Protein AF-T1DHR4-F1 (afdb_monomer_lite)

Sequence (219 aa):
RSTPRGVADHSVATSSVILIGTRAQFHRALAKLERQPFQLRAIGRSVEQALARFPSTGARAVRGAHRTLTVGDRPRVLGIVNVTPDSFSDGGRFLDPDRAIAHGEALIREGADALDIGGESTRPGAAPVDPSEEWRRIAPVIRGLADRGSVPISVDTRHAEVARRAVDAGADIVNDVEGLRDPAMRAAVRETGAAAIVMHMAGGPPLRCSSGPTTPTCG

InterPro domains:
  IPR000489 Pterin-binding domain [PF00809] (79-205)
  IPR000489 Pterin-binding domain [PS00792] (77-92)
  IPR000489 Pterin-binding domain [PS50972] (75-219)
  IPR006390 Dihydropteroate synthase domain [TIGR01496] (77-205)
  IPR011005 Dihydropteroate synthase-like superfamily [G3DSA:3.20.20.20] (50-215)
  IPR011005 Dihydropteroate synthase-like superfamily [SSF51717] (67-205)
  IPR045031 Dihydropteroate synthase-like [PTHR20941] (49-205)

Secondary structure (DSSP, 8-state):
--PPTTTTTT--S---------HHHHHHHHHHHTTSSTTHHHHHHHHHHHHHHS-----EEEE-SS-EEEESSS---EEEEE-SGGGS-S--SS--HHHHHHHHHHHHHTT-SEEEEESS--STTPPPPPHHHHHHHHHHHHHHHHHH-SS-EEEE-S-HHHHHHHHHTT--EEEETT-S-SHHHHHHHHHHT-EEEE---SSPSPP-----SS-PPP-

Foldseek 3Di:
DDDPPCPVVVNDPDDDDDDDDDPVVLVVVLVVQCPDDDCSPVVSVVSVVVVVVVDCPPWDWDFFLADIQTDSNDDAAEAEQELEPVPDPPDDPHRDLVVSLVSVVVVVVVPHQEYEYWQADPDPPGDDDDLVNRLVRCLSNLLSCQVVDPHAYEYADQDLVSLLSSLVSRHGEYEHQQFCPDPSNVVSCVVSVHHYDGHDDDDDDPQPQPPDPDDGDGD

pLDDT: mean 81.61, std 17.96, range [33.94, 98.5]

Radius of gyration: 22.25 Å; chains: 1; bounding box: 53×45×57 Å

Structure (mmCIF, N/CA/C/O backbone):
data_AF-T1DHR4-F1
#
_entry.id   AF-T1DHR4-F1
#
loop_
_atom_site.group_PDB
_atom_site.id
_atom_site.type_symbol
_atom_site.label_atom_id
_atom_site.label_alt_id
_atom_site.label_comp_id
_atom_site.label_asym_id
_atom_site.label_entity_id
_atom_site.label_seq_id
_atom_site.pdbx_PDB_ins_code
_atom_site.Cartn_x
_atom_site.Cartn_y
_atom_site.Cartn_z
_atom_site.occupancy
_atom_site.B_iso_or_equiv
_atom_site.auth_seq_id
_atom_site.auth_comp_id
_atom_site.auth_asym_id
_atom_site.auth_atom_id
_atom_site.pdbx_PDB_model_num
ATOM 1 N N . ARG A 1 1 ? 10.816 6.993 25.170 1.00 41.00 1 ARG A N 1
ATOM 2 C CA . ARG A 1 1 ? 10.485 8.002 26.206 1.00 41.00 1 ARG A CA 1
ATOM 3 C C . ARG A 1 1 ? 11.412 9.192 26.005 1.00 41.00 1 ARG A C 1
ATOM 5 O O . ARG A 1 1 ? 12.557 9.111 26.414 1.00 41.00 1 ARG A O 1
ATOM 12 N N . SER A 1 2 ? 10.942 10.258 25.368 1.00 46.41 2 SER A N 1
ATOM 13 C CA . SER A 1 2 ? 11.573 11.575 25.468 1.00 46.41 2 SER A CA 1
ATOM 14 C C . SER A 1 2 ? 10.482 12.529 25.921 1.00 46.41 2 SER A C 1
ATOM 16 O O . SER A 1 2 ? 9.540 12.795 25.176 1.00 46.41 2 SER A O 1
ATOM 18 N N . THR A 1 3 ? 10.543 12.968 27.170 1.00 51.66 3 THR A N 1
ATOM 19 C CA . THR A 1 3 ? 9.722 14.093 27.610 1.00 51.66 3 THR A CA 1
ATOM 20 C C . THR A 1 3 ? 10.178 15.308 26.793 1.00 51.66 3 THR A C 1
ATOM 22 O O . THR A 1 3 ? 11.391 15.519 26.702 1.00 51.66 3 THR A O 1
ATOM 25 N N . PRO A 1 4 ? 9.279 16.065 26.141 1.00 59.94 4 PRO A N 1
ATOM 26 C CA . PRO A 1 4 ? 9.671 17.253 25.384 1.00 59.94 4 PRO A CA 1
ATOM 27 C C . PRO A 1 4 ? 10.517 18.207 26.244 1.00 59.94 4 PRO A C 1
ATOM 29 O O . PRO A 1 4 ? 10.277 18.313 27.453 1.00 59.94 4 PRO A O 1
ATOM 32 N N . ARG A 1 5 ? 11.516 18.881 25.642 1.00 61.38 5 ARG A N 1
ATOM 33 C CA . ARG A 1 5 ? 12.328 19.891 26.351 1.00 61.38 5 ARG A CA 1
ATOM 34 C C . ARG A 1 5 ? 11.390 20.888 27.026 1.00 61.38 5 ARG A C 1
ATOM 36 O O . ARG A 1 5 ? 10.441 21.357 26.406 1.00 61.38 5 ARG A O 1
ATOM 43 N N . GLY A 1 6 ? 11.652 21.161 28.295 1.00 61.44 6 GLY A N 1
ATOM 44 C CA . GLY A 1 6 ? 10.890 22.117 29.080 1.00 61.44 6 GLY A CA 1
ATOM 45 C C . GLY A 1 6 ? 9.788 21.537 29.976 1.00 61.44 6 GLY A C 1
ATOM 46 O O . GLY A 1 6 ? 9.265 22.220 30.851 1.00 61.44 6 GLY A O 1
ATOM 47 N N . VAL A 1 7 ? 9.410 20.266 29.785 1.00 72.81 7 VAL A N 1
ATOM 48 C CA . VAL A 1 7 ? 8.351 19.630 30.596 1.00 72.81 7 VAL A CA 1
ATOM 49 C C . VAL A 1 7 ? 8.875 19.185 31.962 1.00 72.81 7 VAL A C 1
ATOM 51 O O . VAL A 1 7 ? 8.151 19.251 32.949 1.00 72.81 7 VAL A O 1
ATOM 54 N N . ALA A 1 8 ? 10.128 18.726 32.024 1.00 71.69 8 ALA A N 1
ATOM 55 C CA . ALA A 1 8 ? 10.742 18.246 33.264 1.00 71.69 8 ALA A CA 1
ATOM 56 C C . ALA A 1 8 ? 11.235 19.383 34.178 1.00 71.69 8 ALA A C 1
ATOM 58 O O . ALA A 1 8 ? 11.336 19.180 35.382 1.00 71.69 8 ALA A O 1
ATOM 59 N N . ASP A 1 9 ? 11.532 20.556 33.612 1.00 79.62 9 ASP A N 1
ATOM 60 C CA . ASP A 1 9 ? 11.991 21.752 34.335 1.00 79.62 9 ASP A CA 1
ATOM 61 C C . ASP A 1 9 ? 10.902 22.837 34.450 1.00 79.62 9 ASP A C 1
ATOM 63 O O . ASP A 1 9 ? 11.165 23.927 34.949 1.00 79.62 9 ASP A O 1
ATOM 67 N N . HIS A 1 10 ? 9.677 22.534 33.999 1.00 74.88 10 HIS A N 1
ATOM 68 C CA . HIS A 1 10 ? 8.517 23.431 34.009 1.00 74.88 10 HIS A CA 1
ATOM 69 C C . HIS A 1 10 ? 8.705 24.758 33.252 1.00 74.88 10 HIS A C 1
ATOM 71 O O . HIS A 1 10 ? 7.946 25.701 33.472 1.00 74.88 10 HIS A O 1
ATOM 77 N N . SER A 1 11 ? 9.665 24.843 32.327 1.00 81.00 11 SER A N 1
ATOM 78 C CA . SER A 1 11 ? 9.878 26.043 31.507 1.00 81.00 11 SER A CA 1
ATOM 79 C C . SER A 1 11 ? 8.828 26.242 30.404 1.00 81.00 11 SER A C 1
ATOM 81 O O . SER A 1 11 ? 8.773 27.315 29.803 1.00 81.00 11 SER A O 1
ATOM 83 N N . VAL A 1 12 ? 7.957 25.253 30.151 1.00 80.31 12 VAL A N 1
ATOM 84 C CA . VAL A 1 12 ? 6.817 25.379 29.223 1.00 80.31 12 VAL A CA 1
ATOM 85 C C . VAL A 1 12 ? 5.474 25.291 29.947 1.00 80.31 12 VAL A C 1
ATOM 87 O O . VAL A 1 12 ? 5.234 24.389 30.747 1.00 80.31 12 VAL A O 1
ATOM 90 N N . ALA A 1 13 ? 4.561 26.211 29.619 1.00 76.81 13 ALA A N 1
ATOM 91 C CA . ALA A 1 13 ? 3.226 26.272 30.220 1.00 76.81 13 ALA A CA 1
ATOM 92 C C . ALA A 1 13 ? 2.285 25.150 29.739 1.00 76.81 13 ALA A C 1
ATOM 94 O O . ALA A 1 13 ? 1.363 24.763 30.455 1.00 76.81 13 ALA A O 1
ATOM 95 N N . THR A 1 14 ? 2.493 24.627 28.525 1.00 79.19 14 THR A N 1
ATOM 96 C CA . THR A 1 14 ? 1.694 23.535 27.946 1.00 79.19 14 THR A CA 1
ATOM 97 C C . THR A 1 14 ? 2.571 22.590 27.127 1.00 79.19 14 THR A C 1
ATOM 99 O O . THR A 1 14 ? 3.636 22.969 26.642 1.00 79.19 14 THR A O 1
ATOM 102 N N . SER A 1 15 ? 2.130 21.339 26.974 1.00 77.06 15 SER A N 1
ATOM 103 C CA . SER A 1 15 ? 2.795 20.344 26.131 1.00 77.06 15 SER A CA 1
ATOM 104 C C . SER A 1 15 ? 1.766 19.427 25.477 1.00 77.06 15 SER A C 1
ATOM 106 O O . SER A 1 15 ? 0.739 19.110 26.078 1.00 77.06 15 SER A O 1
ATOM 108 N N . SER A 1 16 ? 2.043 19.003 24.245 1.00 77.31 16 SER A N 1
ATOM 109 C CA . SER A 1 16 ? 1.213 18.032 23.529 1.00 77.31 16 SER A CA 1
ATOM 110 C C . SER A 1 16 ? 1.683 16.616 23.836 1.00 77.31 16 SER A C 1
ATOM 112 O O . SER A 1 16 ? 2.880 16.331 23.812 1.00 77.31 16 SER A O 1
ATOM 114 N N . VAL A 1 17 ? 0.739 15.713 24.095 1.00 77.31 17 VAL A N 1
ATOM 115 C CA . VAL A 1 17 ? 1.017 14.294 24.337 1.00 77.31 17 VAL A CA 1
ATOM 116 C C . VAL A 1 17 ? 0.175 13.429 23.411 1.00 77.31 17 VAL A C 1
ATOM 118 O O . VAL A 1 17 ? -0.995 13.719 23.172 1.00 77.31 17 VAL A O 1
ATOM 121 N N . ILE A 1 18 ? 0.766 12.344 22.914 1.00 78.94 18 ILE A N 1
ATOM 122 C CA . ILE A 1 18 ? 0.038 11.288 22.208 1.00 78.94 18 ILE A CA 1
ATOM 123 C C . ILE A 1 18 ? -0.197 10.154 23.203 1.00 78.94 18 ILE A C 1
ATOM 125 O O . ILE A 1 18 ? 0.747 9.634 23.800 1.00 78.94 18 ILE A O 1
ATOM 129 N N . LEU A 1 19 ? -1.461 9.776 23.384 1.00 80.69 19 LEU A N 1
ATOM 130 C CA . LEU A 1 19 ? -1.852 8.634 24.203 1.00 80.69 19 LEU A CA 1
ATOM 131 C C . LEU A 1 19 ? -2.096 7.428 23.293 1.00 80.69 19 LEU A C 1
ATOM 133 O O . LEU A 1 19 ? -2.908 7.503 22.375 1.00 80.69 19 LEU A O 1
ATOM 137 N N . ILE A 1 20 ? -1.412 6.316 23.562 1.00 82.38 20 ILE A N 1
ATOM 138 C CA . ILE A 1 20 ? -1.531 5.072 22.792 1.00 82.38 20 ILE A CA 1
ATOM 139 C C . ILE A 1 20 ? -1.840 3.936 23.765 1.00 82.38 20 ILE A C 1
ATOM 141 O O . ILE A 1 20 ? -1.157 3.777 24.777 1.00 82.38 20 ILE A O 1
ATOM 145 N N . GLY A 1 21 ? -2.864 3.145 23.462 1.00 85.00 21 GLY A N 1
ATOM 146 C CA . GLY A 1 21 ? -3.242 1.987 24.260 1.00 85.00 21 GLY A CA 1
ATOM 147 C C . GLY A 1 21 ? -4.494 1.295 23.733 1.00 85.00 21 GLY A C 1
ATOM 148 O O . GLY A 1 21 ? -5.180 1.792 22.843 1.00 85.00 21 GLY A O 1
ATOM 149 N N . THR A 1 22 ? -4.804 0.129 24.289 1.00 83.00 22 THR A N 1
ATOM 150 C CA . THR A 1 22 ? -6.050 -0.588 24.004 1.00 83.00 22 THR A CA 1
ATOM 151 C C . THR A 1 22 ? -7.224 0.042 24.749 1.00 83.00 22 THR A C 1
ATOM 153 O O . THR A 1 22 ? -7.047 0.689 25.784 1.00 83.00 22 THR A O 1
ATOM 156 N N . ARG A 1 23 ? -8.458 -0.216 24.293 1.00 81.56 23 ARG A N 1
ATOM 157 C CA . ARG A 1 23 ? -9.677 0.240 24.988 1.00 81.56 23 ARG A CA 1
ATOM 158 C C . ARG A 1 23 ? -9.679 -0.163 26.469 1.00 81.56 23 ARG A C 1
ATOM 160 O O . ARG A 1 23 ? -9.991 0.646 27.335 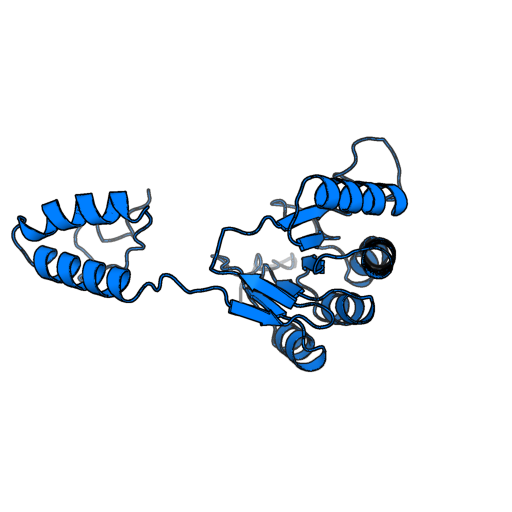1.00 81.56 23 ARG A O 1
ATOM 167 N N . ALA A 1 24 ? -9.231 -1.383 26.776 1.00 83.19 24 ALA A N 1
ATOM 168 C CA . ALA A 1 24 ? -9.100 -1.873 28.148 1.00 83.19 24 ALA A CA 1
ATOM 169 C C . ALA A 1 24 ? -8.034 -1.114 28.964 1.00 83.19 24 ALA A C 1
ATOM 171 O O . ALA A 1 24 ? -8.240 -0.847 30.148 1.00 83.19 24 ALA A O 1
ATOM 172 N N . GLN A 1 25 ? -6.898 -0.755 28.354 1.00 89.44 25 GLN A N 1
ATOM 173 C CA . GLN A 1 25 ? -5.881 0.078 29.005 1.00 89.44 25 GLN A CA 1
ATOM 174 C C . GLN A 1 25 ? -6.422 1.480 29.300 1.00 89.44 25 GLN A C 1
ATOM 176 O O . GLN A 1 25 ? -6.227 1.975 30.411 1.00 89.44 25 GLN A O 1
ATOM 181 N N . PHE A 1 26 ? -7.158 2.076 28.360 1.00 89.62 26 PHE A N 1
ATOM 182 C CA . PHE A 1 26 ? -7.799 3.368 28.572 1.00 89.62 26 PHE A CA 1
ATOM 183 C C . PHE A 1 26 ? -8.856 3.325 29.677 1.00 89.62 26 PHE A C 1
ATOM 185 O O . PHE A 1 26 ? -8.802 4.164 30.568 1.00 89.62 26 PHE A O 1
ATOM 192 N N . HIS A 1 27 ? -9.746 2.329 29.711 1.00 86.69 27 HIS A N 1
ATOM 193 C CA . HIS A 1 27 ? -10.730 2.207 30.796 1.00 86.69 27 HIS A CA 1
ATOM 194 C C . HIS A 1 27 ? -10.071 2.089 32.180 1.00 86.69 27 HIS A C 1
ATOM 196 O O . HIS A 1 27 ? -10.499 2.748 33.128 1.00 86.69 27 HIS A O 1
ATOM 202 N N . ARG A 1 28 ? -8.974 1.325 32.305 1.00 89.25 28 ARG A N 1
ATOM 203 C CA . ARG A 1 28 ? -8.200 1.266 33.559 1.00 89.25 28 ARG A CA 1
ATOM 204 C C . ARG A 1 28 ? -7.551 2.603 33.922 1.00 89.25 28 ARG A C 1
ATOM 206 O O . ARG A 1 28 ? -7.433 2.911 35.106 1.00 89.25 28 ARG A O 1
ATOM 213 N N . ALA A 1 29 ? -7.094 3.369 32.933 1.00 87.69 29 ALA A N 1
ATOM 214 C CA . ALA A 1 29 ? -6.509 4.688 33.153 1.00 87.69 29 ALA A CA 1
ATOM 215 C C . ALA A 1 29 ? -7.572 5.717 33.572 1.00 87.69 29 ALA A C 1
ATOM 217 O O . ALA A 1 29 ? -7.343 6.461 34.522 1.00 87.69 29 ALA A O 1
ATOM 218 N N . LEU A 1 30 ? -8.744 5.709 32.932 1.00 88.19 30 LEU A N 1
ATOM 219 C CA . LEU A 1 30 ? -9.876 6.588 33.243 1.00 88.19 30 LEU A CA 1
ATOM 220 C C . LEU A 1 30 ? -10.324 6.444 34.700 1.00 88.19 30 LEU A C 1
ATOM 222 O O . LEU A 1 30 ? -10.366 7.440 35.420 1.00 88.19 30 LEU A O 1
ATOM 226 N N . ALA A 1 31 ? -10.489 5.205 35.176 1.00 84.25 31 ALA A N 1
ATOM 227 C CA . ALA A 1 31 ? -10.849 4.922 36.569 1.00 84.25 31 ALA A CA 1
ATOM 228 C C . ALA A 1 31 ? -9.853 5.503 37.594 1.00 84.25 31 ALA A C 1
ATOM 230 O O . ALA A 1 31 ? -10.214 5.775 38.742 1.00 84.25 31 ALA A O 1
ATOM 231 N N . LYS A 1 32 ? -8.585 5.685 37.195 1.00 84.62 32 LYS A N 1
ATOM 232 C CA . LYS A 1 32 ? -7.562 6.341 38.017 1.00 84.62 32 LYS A CA 1
ATOM 233 C C . LYS A 1 32 ? -7.634 7.860 37.883 1.00 84.62 32 LYS A C 1
ATOM 235 O O . LYS A 1 32 ? -7.617 8.536 38.904 1.00 84.62 32 LYS A O 1
ATOM 240 N N . LEU A 1 33 ? -7.736 8.389 36.661 1.00 83.75 33 LEU A N 1
ATOM 241 C CA . LEU A 1 33 ? -7.760 9.830 36.372 1.00 83.75 33 LEU A CA 1
ATOM 242 C C . LEU A 1 33 ? -8.940 10.552 37.037 1.00 83.75 33 LEU A C 1
ATOM 244 O O . LEU A 1 33 ? -8.772 11.663 37.531 1.00 83.75 33 LEU A O 1
ATOM 248 N N . GLU A 1 34 ? -10.103 9.908 37.124 1.00 77.06 34 GLU A N 1
ATOM 249 C CA . GLU A 1 34 ? -11.287 10.455 37.804 1.00 77.06 34 GLU A CA 1
ATOM 250 C C . GLU A 1 34 ? -11.081 10.687 39.305 1.00 77.06 34 GLU A C 1
ATOM 252 O O . GLU A 1 34 ? -11.707 11.568 39.897 1.00 77.06 34 GLU A O 1
ATOM 257 N N . ARG A 1 35 ? -10.193 9.908 39.930 1.00 80.00 35 ARG A N 1
ATOM 258 C CA . ARG A 1 35 ? -9.935 9.951 41.375 1.00 80.00 35 ARG A CA 1
ATOM 259 C C . ARG A 1 35 ? -8.781 10.878 41.751 1.00 80.00 35 ARG A C 1
ATOM 261 O O . ARG A 1 35 ? -8.563 11.104 42.937 1.00 80.00 35 ARG A O 1
ATOM 268 N N . GLN A 1 36 ? -8.047 11.412 40.775 1.00 78.38 36 GLN A N 1
ATOM 269 C CA . GLN A 1 36 ? -6.882 12.261 41.021 1.00 78.38 36 GLN A CA 1
ATOM 270 C C . GLN A 1 36 ? -7.267 13.750 41.153 1.00 78.38 36 GLN A C 1
ATOM 272 O O . GLN A 1 36 ? -8.273 14.184 40.576 1.00 78.38 36 GLN A O 1
ATOM 277 N N . PRO A 1 37 ? -6.496 14.540 41.926 1.00 73.56 37 PRO A N 1
ATOM 278 C CA . PRO A 1 37 ? -6.643 15.993 42.006 1.00 73.56 37 PRO A CA 1
ATOM 279 C C . PRO A 1 37 ? -6.216 16.690 40.696 1.00 73.56 37 PRO A C 1
ATOM 281 O O . PRO A 1 37 ? -5.805 16.046 39.728 1.00 73.56 37 PRO A O 1
ATOM 284 N N . PHE A 1 38 ? -6.297 18.025 40.674 1.00 78.75 38 PHE A N 1
ATOM 285 C CA . PHE A 1 38 ? -5.984 18.882 39.519 1.00 78.75 38 PHE A CA 1
ATOM 286 C C . PHE A 1 38 ? -6.938 18.686 38.321 1.00 78.75 38 PHE A C 1
ATOM 288 O O . PHE A 1 38 ? -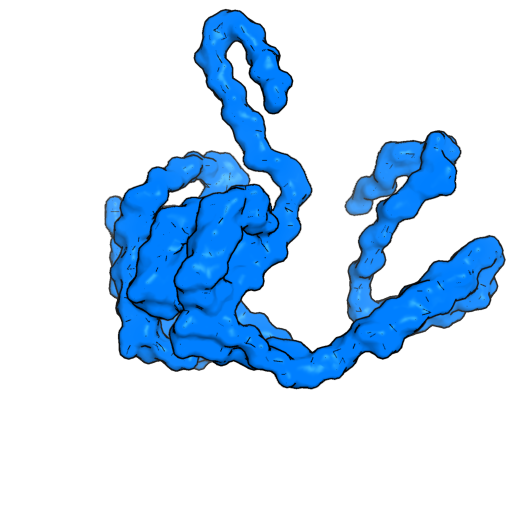8.036 18.144 38.443 1.00 78.75 38 PHE A O 1
ATOM 295 N N . GLN A 1 39 ? -6.532 19.148 37.134 1.00 77.56 39 GLN A N 1
ATOM 296 C CA . GLN A 1 39 ? -7.325 19.079 35.899 1.00 77.56 39 GLN A CA 1
ATOM 297 C C . GLN A 1 39 ? -7.399 17.661 35.287 1.00 77.56 39 GLN A C 1
ATOM 299 O O . GLN A 1 39 ? -7.973 17.474 34.215 1.00 77.56 39 GLN A O 1
ATOM 304 N N . LEU A 1 40 ? -6.866 16.633 35.960 1.00 81.81 40 LEU A N 1
ATOM 305 C CA . LEU A 1 40 ? -6.814 15.259 35.443 1.00 81.81 40 LEU A CA 1
ATOM 306 C C . LEU A 1 40 ? -8.203 14.641 35.238 1.00 81.81 40 LEU A C 1
ATOM 308 O O . LEU A 1 40 ? -8.391 13.864 34.304 1.00 81.81 40 LEU A O 1
ATOM 312 N N . ARG A 1 41 ? -9.205 15.056 36.025 1.00 83.50 41 ARG A N 1
ATOM 313 C CA . ARG A 1 41 ? -10.609 14.671 35.791 1.00 83.50 41 ARG A CA 1
ATOM 314 C C . ARG A 1 41 ? -11.162 15.213 34.475 1.00 83.50 41 ARG A C 1
ATOM 316 O O . ARG A 1 41 ? -11.999 14.567 33.851 1.00 83.50 41 ARG A O 1
ATOM 323 N N . ALA A 1 42 ? -10.738 16.410 34.066 1.00 83.19 42 ALA A N 1
ATOM 324 C CA . ALA A 1 42 ? -11.143 16.989 32.787 1.00 83.19 42 ALA A CA 1
ATOM 325 C C . ALA A 1 42 ? -10.492 16.224 31.627 1.00 83.19 42 ALA A C 1
ATOM 327 O O . ALA A 1 42 ? -11.181 15.872 30.676 1.00 83.19 42 ALA A O 1
ATOM 328 N N . ILE A 1 43 ? -9.208 15.865 31.759 1.00 85.06 43 ILE A N 1
ATOM 329 C CA . ILE A 1 43 ? -8.511 15.004 30.790 1.00 85.06 43 ILE A CA 1
ATOM 330 C C . ILE A 1 43 ? -9.193 13.634 30.689 1.00 85.06 43 ILE A C 1
ATOM 332 O O . ILE A 1 43 ? -9.435 13.164 29.581 1.00 85.06 43 ILE A O 1
ATOM 336 N N . GLY A 1 44 ? -9.556 13.021 31.821 1.00 86.88 44 GLY A N 1
ATOM 337 C CA . GLY A 1 44 ? -10.301 11.760 31.850 1.00 86.88 44 GLY A CA 1
ATOM 338 C C . GLY A 1 44 ? -11.607 11.842 31.056 1.00 86.88 44 GLY A C 1
ATOM 339 O O . GLY A 1 44 ? -11.809 11.062 30.131 1.00 86.88 44 GLY A O 1
ATOM 340 N N . ARG A 1 45 ? -12.441 12.856 31.324 1.00 86.50 45 ARG A N 1
ATOM 341 C CA . ARG A 1 45 ? -13.684 13.081 30.564 1.00 86.50 45 ARG A CA 1
ATOM 342 C C . ARG A 1 45 ? -13.440 13.301 29.069 1.00 86.50 45 ARG A C 1
ATOM 344 O O . ARG A 1 45 ? -14.169 12.745 28.253 1.00 86.50 45 ARG A O 1
ATOM 351 N N . SER A 1 46 ? -12.411 14.060 28.691 1.00 85.50 46 SER A N 1
ATOM 352 C CA . SER A 1 46 ? -12.061 14.265 27.278 1.00 85.50 46 SER A CA 1
ATOM 353 C C . SER A 1 46 ? -11.639 12.965 26.589 1.00 85.50 46 SER A C 1
ATOM 355 O O . SER A 1 46 ? -12.046 12.710 25.457 1.00 85.50 46 SER A O 1
ATOM 357 N N . VAL A 1 47 ? -10.859 12.117 27.268 1.00 86.75 47 VAL A N 1
ATOM 358 C CA . VAL A 1 47 ? -10.451 10.800 26.753 1.00 86.75 47 VAL A CA 1
ATOM 359 C C . VAL A 1 47 ? -11.655 9.865 26.629 1.00 86.75 47 VAL A C 1
ATOM 361 O O . VAL A 1 47 ? -11.796 9.188 25.616 1.00 86.75 47 VAL A O 1
ATOM 364 N N . GLU A 1 48 ? -12.557 9.849 27.609 1.00 87.06 48 GLU A N 1
ATOM 365 C CA . GLU A 1 48 ? -13.786 9.054 27.553 1.00 87.06 48 GLU A CA 1
ATOM 366 C C . GLU A 1 48 ? -14.694 9.481 26.392 1.00 87.06 48 GLU A C 1
ATOM 368 O O . GLU A 1 48 ? -15.126 8.640 25.605 1.00 87.06 48 GLU A O 1
ATOM 373 N N . GLN A 1 49 ? -14.915 10.787 26.215 1.00 85.12 49 GLN A N 1
ATOM 374 C CA . GLN A 1 49 ? -15.668 11.316 25.076 1.00 85.12 49 GLN A CA 1
ATOM 375 C C . GLN A 1 49 ? -15.006 10.961 23.743 1.00 85.12 49 GLN A C 1
ATOM 377 O O . GLN A 1 49 ? -15.701 10.599 22.793 1.00 85.12 49 GLN A O 1
ATOM 382 N N . ALA A 1 50 ? -13.674 11.024 23.665 1.00 83.19 50 ALA A N 1
ATOM 383 C CA . ALA A 1 50 ? -12.938 10.608 22.480 1.00 83.19 50 ALA A CA 1
ATOM 384 C C . ALA A 1 50 ? -13.126 9.110 22.193 1.00 83.19 50 ALA A C 1
ATOM 386 O O . ALA A 1 50 ? -13.343 8.756 21.043 1.00 83.19 50 ALA A O 1
ATOM 387 N N . LEU A 1 51 ? -13.121 8.241 23.209 1.00 82.31 51 LEU A N 1
ATOM 388 C CA . LEU A 1 51 ? -13.335 6.792 23.063 1.00 82.31 51 LEU A CA 1
ATOM 389 C C . LEU A 1 51 ? -14.786 6.405 22.763 1.00 82.31 51 LEU A C 1
ATOM 391 O O . LEU A 1 51 ? -15.020 5.382 22.124 1.00 82.31 51 LEU A O 1
ATOM 395 N N . ALA A 1 52 ? -15.754 7.186 23.242 1.00 78.88 52 ALA A N 1
ATOM 396 C CA . ALA A 1 52 ? -17.168 7.016 22.917 1.00 78.88 52 ALA A CA 1
ATOM 397 C C . ALA A 1 52 ? -17.465 7.454 21.475 1.00 78.88 52 ALA A C 1
ATOM 399 O O . ALA A 1 52 ? -18.293 6.851 20.798 1.00 78.88 52 ALA A O 1
ATOM 400 N N . ARG A 1 53 ? -16.759 8.489 21.000 1.00 73.19 53 ARG A N 1
ATOM 401 C CA . ARG A 1 53 ? -16.797 8.956 19.609 1.00 73.19 53 ARG A CA 1
ATOM 402 C C . ARG A 1 53 ? -15.914 8.146 18.680 1.00 73.19 53 ARG A C 1
ATOM 404 O O . ARG A 1 53 ? -16.140 8.222 17.480 1.00 73.19 53 ARG A O 1
ATOM 411 N N . PHE A 1 54 ? -14.924 7.422 19.211 1.00 67.25 54 PHE A N 1
ATOM 412 C CA . PHE A 1 54 ? -14.124 6.468 18.459 1.00 67.25 54 PHE A CA 1
ATOM 413 C C . PHE A 1 54 ? -15.087 5.365 18.050 1.00 67.25 54 PHE A C 1
ATOM 415 O O . PHE A 1 54 ? -15.456 4.532 18.886 1.00 67.25 54 PHE A O 1
ATOM 422 N N . PRO A 1 55 ? -15.609 5.406 16.819 1.00 58.56 55 PRO A N 1
ATOM 423 C CA . PRO A 1 55 ? -16.703 4.538 16.484 1.00 58.56 55 PRO A CA 1
ATOM 424 C C . PRO A 1 55 ? -16.145 3.118 16.550 1.00 58.56 55 PRO A C 1
ATOM 426 O O . PRO A 1 55 ? -15.016 2.858 16.123 1.00 58.56 55 PRO A O 1
ATOM 429 N N . SER A 1 56 ? -16.952 2.165 17.002 1.00 59.00 56 SER A N 1
ATOM 430 C CA . SER A 1 56 ? -16.951 0.890 16.295 1.00 59.00 56 SER A CA 1
ATOM 431 C C . SER A 1 56 ? -17.365 1.239 14.866 1.00 59.00 56 SER A C 1
ATOM 433 O O . SER A 1 56 ? -18.555 1.277 14.558 1.00 59.00 56 SER A O 1
ATOM 435 N N . THR A 1 57 ? -16.415 1.688 14.040 1.00 59.56 57 THR A N 1
ATOM 436 C CA . THR A 1 57 ? -16.701 2.012 12.649 1.00 59.56 57 THR A CA 1
ATOM 437 C C . THR A 1 57 ? -17.120 0.691 12.061 1.00 59.56 57 THR A C 1
ATOM 439 O O . THR A 1 57 ? -16.279 -0.192 11.921 1.00 59.56 57 THR A O 1
ATOM 442 N N . GLY A 1 58 ? -18.414 0.525 11.796 1.00 71.12 58 GLY A N 1
ATOM 443 C CA . GLY A 1 58 ? -18.877 -0.615 11.027 1.00 71.12 58 GLY A CA 1
ATOM 444 C C . GLY A 1 58 ? -18.083 -0.722 9.726 1.00 71.12 58 GLY A C 1
ATOM 445 O O . GLY A 1 58 ? -17.352 0.197 9.340 1.00 71.12 58 GLY A O 1
ATOM 446 N N . ALA A 1 59 ? -18.229 -1.859 9.057 1.00 83.00 59 ALA A N 1
ATOM 447 C CA . ALA A 1 59 ? -17.597 -2.095 7.770 1.00 83.00 59 ALA A CA 1
ATOM 448 C C . ALA A 1 59 ? -17.794 -0.879 6.840 1.00 83.00 59 ALA A C 1
ATOM 450 O O . ALA A 1 59 ? -18.926 -0.480 6.560 1.00 83.00 59 ALA A O 1
ATOM 451 N N . ARG A 1 60 ? -16.696 -0.268 6.388 1.00 88.69 60 ARG A N 1
ATOM 452 C CA . ARG A 1 60 ? -16.686 0.835 5.419 1.00 88.69 60 ARG A CA 1
ATOM 453 C C . ARG A 1 60 ? -15.899 0.421 4.184 1.00 88.69 60 ARG A C 1
ATOM 455 O O . ARG A 1 60 ? -14.826 -0.165 4.295 1.00 88.69 60 ARG A O 1
ATOM 462 N N . ALA A 1 61 ? -16.431 0.748 3.014 1.00 92.00 61 ALA A N 1
ATOM 463 C CA . ALA A 1 61 ? -15.784 0.493 1.736 1.00 92.00 61 ALA A CA 1
ATOM 464 C C . ALA A 1 61 ? -14.788 1.614 1.401 1.00 92.00 61 ALA A C 1
ATOM 466 O O . ALA A 1 61 ? -15.172 2.778 1.293 1.00 92.00 61 ALA A O 1
ATOM 467 N N . VAL A 1 62 ? -13.523 1.257 1.206 1.00 94.00 62 VAL A N 1
ATOM 468 C CA . VAL A 1 62 ? -12.482 2.104 0.618 1.00 94.00 62 VAL A CA 1
ATOM 469 C C . VAL A 1 62 ? -12.391 1.730 -0.856 1.00 94.00 62 VAL A C 1
ATOM 471 O O . VAL A 1 62 ? -11.924 0.644 -1.197 1.00 94.00 62 VAL A O 1
ATOM 474 N N . ARG A 1 63 ? -12.902 2.600 -1.728 1.00 95.44 63 ARG A N 1
ATOM 475 C CA . ARG A 1 63 ? -12.857 2.394 -3.179 1.00 9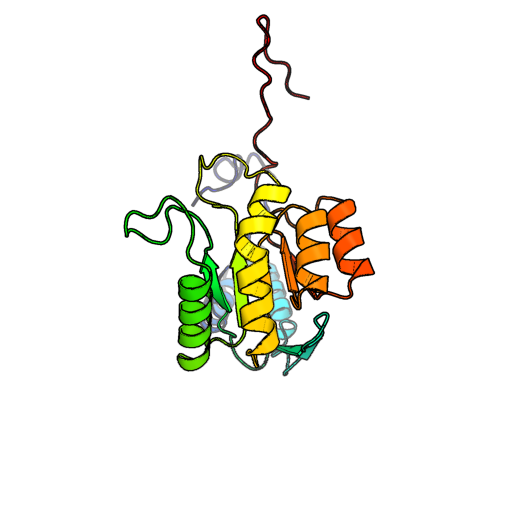5.44 63 ARG A CA 1
ATOM 476 C C . ARG A 1 63 ? -11.461 2.745 -3.685 1.00 95.44 63 ARG A C 1
ATOM 478 O O . ARG A 1 63 ? -11.057 3.895 -3.544 1.00 95.44 63 ARG A O 1
ATOM 485 N N . GLY A 1 64 ? -10.746 1.756 -4.210 1.00 93.94 64 GLY A N 1
ATOM 486 C CA . GLY A 1 64 ? -9.563 1.970 -5.034 1.00 93.94 64 GLY A CA 1
ATOM 487 C C . GLY A 1 64 ? -9.939 2.130 -6.506 1.00 93.94 64 GLY A C 1
ATOM 488 O O . GLY A 1 64 ? -11.124 2.116 -6.851 1.00 93.94 64 GLY A O 1
ATOM 489 N N . ALA A 1 65 ? -8.927 2.269 -7.360 1.00 94.56 65 ALA A N 1
ATOM 490 C CA . ALA A 1 65 ? -9.127 2.514 -8.787 1.00 94.56 65 ALA A CA 1
ATOM 491 C C . ALA A 1 65 ? -9.864 1.367 -9.507 1.00 94.56 65 ALA A C 1
ATOM 493 O O . ALA A 1 65 ? -10.719 1.635 -10.349 1.00 94.56 65 ALA A O 1
ATOM 494 N N . HIS A 1 66 ? -9.599 0.105 -9.142 1.00 94.31 66 HIS A N 1
ATOM 495 C CA . HIS A 1 66 ? -10.193 -1.074 -9.791 1.00 94.31 66 HIS A CA 1
ATOM 496 C C . HIS A 1 66 ? -11.013 -1.940 -8.826 1.00 94.31 66 HIS A C 1
ATOM 498 O O . HIS A 1 66 ? -12.025 -2.526 -9.209 1.00 94.31 66 HIS A O 1
ATOM 504 N N . ARG A 1 67 ? -10.608 -2.020 -7.555 1.00 94.81 67 ARG A N 1
ATOM 505 C CA . ARG A 1 67 ? -11.181 -2.876 -6.508 1.00 94.81 67 ARG A CA 1
ATOM 506 C C . ARG A 1 67 ? -11.497 -2.081 -5.244 1.00 94.81 67 ARG A C 1
ATOM 508 O O . ARG A 1 67 ? -10.997 -0.987 -5.003 1.00 94.81 67 ARG A O 1
ATOM 515 N N . THR A 1 68 ? -12.356 -2.648 -4.400 1.00 94.50 68 THR A N 1
ATOM 516 C CA . THR A 1 68 ? -12.761 -2.050 -3.119 1.00 94.50 68 THR A CA 1
ATOM 517 C C . THR A 1 68 ? -12.227 -2.869 -1.950 1.00 94.50 68 THR A C 1
ATOM 519 O O . THR A 1 68 ? -12.425 -4.081 -1.903 1.00 94.50 68 THR A O 1
ATOM 522 N N . LEU A 1 69 ? -11.619 -2.200 -0.969 1.00 93.69 69 LEU A N 1
ATOM 523 C CA . LEU A 1 69 ? -11.217 -2.793 0.304 1.00 93.69 69 LEU A CA 1
ATOM 524 C C . LEU A 1 69 ? -12.235 -2.435 1.390 1.00 93.69 69 LEU A C 1
ATOM 526 O O . LEU A 1 69 ? -12.481 -1.262 1.660 1.00 93.69 69 LEU A O 1
ATOM 530 N N . THR A 1 70 ? -12.811 -3.429 2.060 1.00 93.06 70 THR A N 1
ATOM 531 C CA . THR A 1 70 ? -13.656 -3.174 3.238 1.00 93.06 70 THR A CA 1
ATOM 532 C C . THR A 1 70 ? -12.778 -3.058 4.482 1.00 93.06 70 THR A C 1
ATOM 534 O O . THR A 1 70 ? -11.914 -3.898 4.698 1.00 93.06 70 THR A O 1
ATOM 537 N N . VAL A 1 71 ? -12.976 -2.047 5.327 1.00 90.75 71 VAL A N 1
ATOM 538 C CA . VAL A 1 71 ? -12.215 -1.855 6.577 1.00 90.75 71 VAL A CA 1
ATOM 539 C C . VAL A 1 71 ? -13.147 -1.514 7.745 1.00 90.75 71 VAL A C 1
ATOM 541 O O . VAL A 1 71 ? -14.270 -1.072 7.531 1.00 90.75 71 VA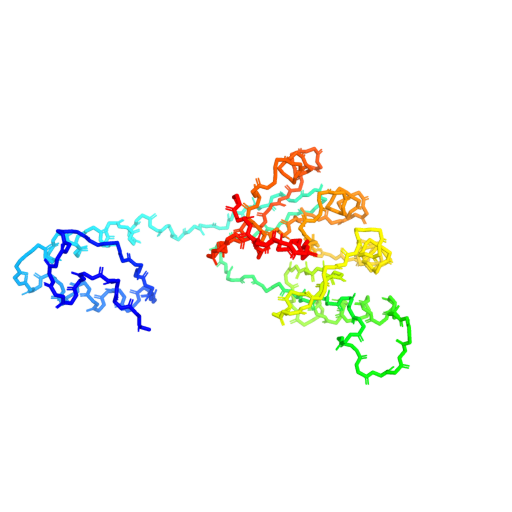L A O 1
ATOM 544 N N . GLY A 1 72 ? -12.675 -1.656 8.986 1.00 85.06 72 GLY A N 1
ATOM 545 C CA . GLY A 1 72 ? -13.397 -1.231 10.201 1.00 85.06 72 GLY A CA 1
ATOM 546 C C . GLY A 1 72 ? -14.148 -2.347 10.938 1.00 85.06 72 GLY A C 1
ATOM 547 O O . GLY A 1 72 ? -14.282 -2.281 12.154 1.00 85.06 72 GLY A O 1
ATOM 548 N N . ASP A 1 73 ? -14.544 -3.408 10.239 1.00 84.12 73 ASP A N 1
ATOM 549 C CA . ASP A 1 73 ? -15.159 -4.622 10.799 1.00 84.12 73 ASP A CA 1
ATOM 550 C C . ASP A 1 73 ? -14.144 -5.570 11.453 1.00 84.12 73 ASP A C 1
ATOM 552 O O . ASP A 1 73 ? -14.422 -6.164 12.493 1.00 84.12 73 ASP A O 1
ATOM 556 N N . ARG A 1 74 ? -12.949 -5.687 10.868 1.00 88.25 74 ARG A N 1
ATOM 557 C CA . ARG A 1 74 ? -11.793 -6.374 11.454 1.00 88.25 74 ARG A CA 1
ATOM 558 C C . ARG A 1 74 ? -10.479 -5.764 10.954 1.00 88.25 74 ARG A C 1
ATOM 560 O O . ARG A 1 74 ? -10.491 -5.055 9.943 1.00 88.25 74 ARG A O 1
ATOM 567 N N . PRO A 1 75 ? -9.339 -6.037 11.615 1.00 89.94 75 PRO A N 1
ATOM 568 C CA . PRO A 1 75 ? -8.031 -5.748 11.040 1.00 89.94 75 PRO A CA 1
ATOM 569 C C . PRO A 1 75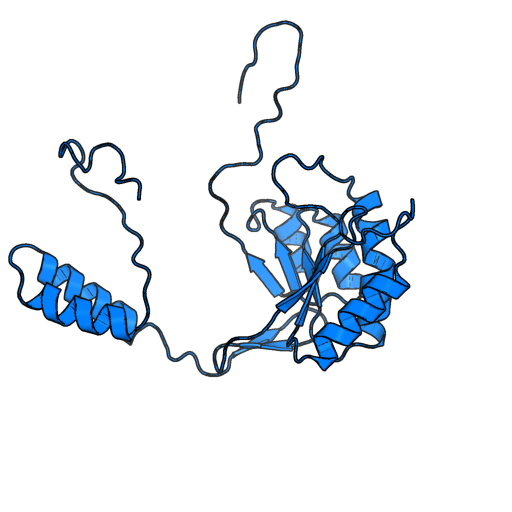 ? -7.872 -6.429 9.677 1.00 89.94 75 PRO A C 1
ATOM 571 O O . PRO A 1 75 ? -8.314 -7.569 9.492 1.00 89.94 75 PRO A O 1
ATOM 574 N N . ARG A 1 76 ? -7.246 -5.716 8.738 1.00 92.81 76 ARG A N 1
ATOM 575 C CA . ARG A 1 76 ? -6.871 -6.237 7.422 1.00 92.81 76 ARG A CA 1
ATOM 576 C C . ARG A 1 76 ? -5.377 -6.501 7.375 1.00 92.81 76 ARG A C 1
ATOM 578 O O . ARG A 1 76 ? -4.611 -5.752 7.981 1.00 92.81 76 ARG A O 1
ATOM 585 N N . VAL A 1 77 ? -4.986 -7.554 6.669 1.00 95.50 77 VAL A N 1
ATOM 586 C CA . VAL A 1 77 ? -3.583 -7.921 6.468 1.00 95.50 77 VAL A CA 1
ATOM 587 C C . VAL A 1 77 ? -3.131 -7.418 5.104 1.00 95.50 77 VAL A C 1
ATOM 589 O O . VAL A 1 77 ? -3.715 -7.787 4.089 1.00 95.50 77 VAL A O 1
ATOM 592 N N . LEU A 1 78 ? -2.096 -6.579 5.091 1.00 95.88 78 LEU A N 1
ATOM 593 C CA . LEU A 1 78 ? -1.461 -6.084 3.873 1.00 95.88 78 LEU A CA 1
ATOM 594 C C . LEU A 1 78 ? -0.167 -6.875 3.640 1.00 95.88 78 LEU A C 1
ATOM 596 O O . LEU A 1 78 ? 0.761 -6.796 4.445 1.00 95.88 78 LEU A O 1
ATOM 600 N N . GLY A 1 79 ? -0.139 -7.695 2.590 1.00 96.12 79 GLY A N 1
ATOM 601 C CA . GLY A 1 79 ? 0.999 -8.544 2.247 1.00 96.12 79 GLY A CA 1
ATOM 602 C C . GLY A 1 79 ? 2.072 -7.767 1.487 1.00 96.12 79 GLY A C 1
ATOM 603 O O . GLY A 1 79 ? 1.796 -7.224 0.424 1.00 96.12 79 GLY A O 1
ATOM 604 N N . ILE A 1 80 ? 3.296 -7.724 2.011 1.00 94.56 80 ILE A N 1
ATOM 605 C CA . ILE A 1 80 ? 4.383 -6.920 1.435 1.00 94.56 80 ILE A CA 1
ATOM 606 C C . ILE A 1 80 ? 5.143 -7.721 0.371 1.00 94.56 80 ILE A C 1
ATOM 608 O O . ILE A 1 80 ? 5.668 -8.804 0.648 1.00 94.56 80 ILE A O 1
ATOM 612 N N . VAL A 1 81 ? 5.267 -7.141 -0.822 1.00 93.19 81 VAL A N 1
ATOM 613 C CA . VAL A 1 81 ? 6.047 -7.659 -1.950 1.00 93.19 81 VAL A CA 1
ATOM 614 C C . VAL A 1 81 ? 7.127 -6.638 -2.309 1.00 93.19 81 VAL A C 1
ATOM 616 O O . VAL A 1 81 ? 6.911 -5.697 -3.071 1.00 93.19 81 VAL A O 1
ATOM 619 N N . ASN A 1 82 ? 8.319 -6.828 -1.745 1.00 91.31 82 ASN A N 1
ATOM 620 C CA . ASN A 1 82 ? 9.475 -5.993 -2.060 1.00 91.31 82 ASN A CA 1
ATOM 621 C C . ASN A 1 82 ? 10.140 -6.487 -3.343 1.00 91.31 82 ASN A C 1
ATOM 623 O O . ASN A 1 82 ? 10.539 -7.644 -3.431 1.00 91.31 82 ASN A O 1
ATOM 627 N N . VAL A 1 83 ? 10.313 -5.595 -4.312 1.00 88.88 83 VAL A N 1
ATOM 628 C CA . VAL A 1 83 ? 10.958 -5.873 -5.598 1.00 88.88 83 VAL A CA 1
ATOM 629 C C . VAL A 1 83 ? 12.297 -5.135 -5.631 1.00 88.88 83 VAL A C 1
ATOM 631 O O . VAL A 1 83 ? 12.533 -4.245 -6.445 1.00 88.88 83 VAL A O 1
ATOM 634 N N . THR A 1 84 ? 13.177 -5.472 -4.680 1.00 77.44 84 THR A N 1
ATOM 635 C CA . THR A 1 84 ? 14.510 -4.858 -4.525 1.00 77.44 84 THR A CA 1
ATOM 636 C C . THR A 1 84 ? 15.615 -5.917 -4.578 1.00 77.44 84 THR A C 1
ATOM 638 O O . THR A 1 84 ? 15.414 -7.013 -4.050 1.00 77.44 84 THR A O 1
ATOM 641 N N . PRO A 1 85 ? 16.795 -5.635 -5.165 1.00 66.69 85 PRO A N 1
ATOM 642 C CA . PRO A 1 85 ? 17.859 -6.637 -5.318 1.00 66.69 85 PRO A CA 1
ATOM 643 C C . PRO A 1 85 ? 18.276 -7.328 -4.007 1.00 66.69 85 PRO A C 1
ATOM 645 O O . PRO A 1 85 ? 18.644 -8.496 -4.018 1.00 66.69 85 PRO A O 1
ATOM 648 N N . ASP A 1 86 ? 18.144 -6.638 -2.871 1.00 60.28 86 ASP A N 1
ATOM 649 C CA . ASP A 1 86 ? 18.537 -7.136 -1.546 1.00 60.28 86 ASP A CA 1
ATOM 650 C C . ASP A 1 86 ? 17.461 -7.991 -0.849 1.00 60.28 86 ASP A C 1
ATOM 652 O O . ASP A 1 86 ? 17.688 -8.497 0.252 1.00 60.28 86 ASP A O 1
ATOM 656 N N . SER A 1 87 ? 16.263 -8.109 -1.435 1.00 53.06 87 SER A N 1
ATOM 657 C CA . SER A 1 87 ? 15.129 -8.830 -0.830 1.00 53.06 87 SER A CA 1
ATOM 658 C C . SER A 1 87 ? 15.066 -10.319 -1.191 1.00 53.06 87 SER A C 1
ATOM 660 O O . SER A 1 87 ? 14.392 -11.075 -0.496 1.00 53.06 87 SER A O 1
ATOM 662 N N . PHE A 1 88 ? 15.835 -10.760 -2.194 1.00 52.78 88 PHE A N 1
ATOM 663 C CA . PHE A 1 88 ? 15.948 -12.162 -2.601 1.00 52.78 88 PHE A CA 1
ATOM 664 C C . PHE A 1 88 ? 17.422 -12.569 -2.587 1.00 52.78 88 PHE A C 1
ATOM 666 O O . PHE A 1 88 ? 18.167 -12.307 -3.526 1.00 52.78 88 PHE A O 1
ATOM 673 N N . SER A 1 89 ? 17.864 -13.190 -1.498 1.00 44.03 89 SER A N 1
ATOM 674 C CA . SER A 1 89 ? 19.268 -13.509 -1.209 1.00 44.03 89 SER A CA 1
ATOM 675 C C . SER A 1 89 ? 19.895 -14.624 -2.072 1.00 44.03 89 SER A C 1
ATOM 677 O O . SER A 1 89 ? 20.857 -15.247 -1.637 1.00 44.03 89 SER A O 1
ATOM 679 N N . ASP A 1 90 ? 19.419 -14.840 -3.301 1.00 40.75 90 ASP A N 1
ATOM 680 C CA . ASP A 1 90 ? 19.962 -15.823 -4.249 1.00 40.75 90 ASP A CA 1
ATOM 681 C C . ASP A 1 90 ? 20.523 -15.133 -5.511 1.00 40.75 90 ASP A C 1
ATOM 683 O O . ASP A 1 90 ? 20.006 -15.292 -6.612 1.00 40.75 90 ASP A O 1
ATOM 687 N N . GLY A 1 91 ? 21.582 -14.332 -5.367 1.00 39.78 91 GLY A N 1
ATOM 688 C CA . GLY A 1 91 ? 22.622 -14.166 -6.400 1.00 39.78 91 GLY A CA 1
ATOM 689 C C . GLY A 1 91 ? 22.259 -13.736 -7.839 1.00 39.78 91 GLY A C 1
ATOM 690 O O . GLY A 1 91 ? 23.069 -13.970 -8.734 1.00 39.78 91 GLY A O 1
ATOM 691 N N . GLY A 1 92 ? 21.115 -13.102 -8.111 1.00 42.31 92 GLY A N 1
ATOM 692 C CA . GLY A 1 92 ? 20.726 -12.669 -9.461 1.00 42.31 92 GLY A CA 1
ATOM 693 C C . GLY A 1 92 ? 20.837 -11.157 -9.665 1.00 42.31 92 GLY A C 1
ATOM 694 O O . GLY A 1 92 ? 20.148 -10.390 -9.006 1.00 42.31 92 GLY A O 1
ATOM 695 N N . ARG A 1 93 ? 21.650 -10.700 -10.629 1.00 41.62 93 ARG A N 1
ATOM 696 C CA . ARG A 1 93 ? 21.761 -9.277 -11.042 1.00 41.62 93 ARG A CA 1
ATOM 697 C C . ARG A 1 93 ? 20.477 -8.682 -11.655 1.00 41.62 93 ARG A C 1
ATOM 699 O O . ARG A 1 93 ? 20.482 -7.520 -12.048 1.00 41.62 93 ARG A O 1
ATOM 706 N N . PHE A 1 94 ? 19.389 -9.446 -11.702 1.00 47.38 94 PHE A N 1
ATOM 707 C CA . PHE A 1 94 ? 18.058 -9.003 -12.091 1.00 47.38 94 PHE A CA 1
ATOM 708 C C . PHE A 1 94 ? 17.035 -9.624 -11.139 1.00 47.38 94 PHE A C 1
ATOM 710 O O . PHE A 1 94 ? 17.115 -10.811 -10.827 1.00 47.38 94 PHE A O 1
ATOM 717 N N . LEU A 1 95 ? 16.096 -8.803 -10.673 1.00 63.06 95 LEU A N 1
ATOM 718 C CA . LEU A 1 95 ? 14.913 -9.258 -9.950 1.00 63.06 95 LEU A CA 1
ATOM 719 C C . LEU A 1 95 ? 14.085 -10.128 -10.889 1.00 63.06 95 LEU A C 1
ATOM 721 O O . LEU A 1 95 ? 13.717 -9.657 -11.960 1.00 63.06 95 LEU A O 1
ATOM 725 N N . ASP A 1 96 ? 13.825 -11.370 -10.495 1.00 81.06 96 ASP A N 1
ATOM 726 C CA . ASP A 1 96 ? 12.920 -12.267 -11.208 1.00 81.06 96 ASP A CA 1
ATOM 727 C C . ASP A 1 96 ? 11.467 -11.862 -10.887 1.00 81.06 96 ASP A C 1
ATOM 729 O O . ASP A 1 96 ? 11.021 -12.060 -9.747 1.00 81.06 96 ASP A O 1
ATOM 733 N N . PRO A 1 97 ? 10.721 -11.261 -11.837 1.00 87.25 97 PRO A N 1
ATOM 734 C CA . PRO A 1 97 ? 9.346 -10.847 -11.593 1.00 87.25 97 PRO A CA 1
ATOM 735 C C . PRO A 1 97 ? 8.434 -12.031 -11.280 1.00 87.25 97 PRO A C 1
ATOM 737 O O . PRO A 1 97 ? 7.505 -11.874 -10.490 1.00 87.25 97 PRO A O 1
ATOM 740 N N . ASP A 1 98 ? 8.719 -13.215 -11.829 1.00 88.94 98 ASP A N 1
ATOM 741 C CA . ASP A 1 98 ? 7.901 -14.407 -11.614 1.00 88.94 98 ASP A CA 1
ATOM 742 C C . ASP A 1 98 ? 8.005 -14.876 -10.160 1.00 88.94 98 ASP A C 1
ATOM 744 O O . ASP A 1 98 ? 7.001 -15.261 -9.559 1.00 88.94 98 ASP A O 1
ATOM 748 N N . ARG A 1 99 ? 9.187 -14.748 -9.540 1.00 89.62 99 ARG A N 1
ATOM 749 C CA . ARG A 1 99 ? 9.362 -14.990 -8.096 1.00 89.62 99 ARG A CA 1
ATOM 750 C C . ARG A 1 99 ? 8.551 -14.014 -7.243 1.00 89.62 99 ARG A C 1
ATOM 752 O O . ARG A 1 99 ? 7.922 -14.439 -6.276 1.00 89.62 99 ARG A O 1
ATOM 759 N N . ALA A 1 100 ? 8.545 -12.726 -7.585 1.00 91.50 100 ALA A N 1
ATOM 760 C CA . ALA A 1 100 ? 7.771 -11.724 -6.848 1.00 91.50 100 ALA A CA 1
ATOM 761 C C . ALA A 1 100 ? 6.253 -11.941 -6.999 1.00 91.50 100 ALA A C 1
ATOM 763 O O . ALA A 1 100 ? 5.515 -11.822 -6.020 1.00 91.50 100 ALA A O 1
ATOM 764 N N . ILE A 1 101 ? 5.797 -12.324 -8.196 1.00 92.88 101 ILE A N 1
ATOM 765 C CA . ILE A 1 101 ? 4.400 -12.699 -8.454 1.00 92.88 101 ILE A CA 1
ATOM 766 C C . ILE A 1 101 ? 4.029 -13.942 -7.638 1.00 92.88 101 ILE A C 1
ATOM 768 O O . ILE A 1 101 ? 3.039 -13.912 -6.910 1.00 92.88 101 ILE A O 1
ATOM 772 N N . ALA A 1 102 ? 4.843 -15.001 -7.681 1.00 92.38 102 ALA A N 1
ATOM 773 C CA . ALA A 1 102 ? 4.597 -16.228 -6.922 1.00 92.38 102 ALA A CA 1
ATOM 774 C C . ALA A 1 102 ? 4.542 -15.976 -5.404 1.00 92.38 102 ALA A C 1
ATOM 776 O O . ALA A 1 102 ? 3.719 -16.565 -4.700 1.00 92.38 102 ALA A O 1
ATOM 777 N N . HIS A 1 103 ? 5.384 -15.071 -4.893 1.00 93.25 103 HIS A N 1
ATOM 778 C CA . HIS A 1 103 ? 5.332 -14.624 -3.498 1.00 93.25 103 HIS A CA 1
ATOM 779 C C . HIS A 1 103 ? 4.026 -13.881 -3.181 1.00 93.25 103 HIS A C 1
ATOM 781 O O . HIS A 1 103 ? 3.365 -14.196 -2.194 1.00 93.25 103 HIS A O 1
ATOM 787 N N . GLY A 1 104 ? 3.599 -12.953 -4.043 1.00 94.00 104 GLY A N 1
ATOM 788 C CA . GLY A 1 104 ? 2.305 -12.274 -3.906 1.00 94.00 104 GLY A CA 1
ATOM 789 C C . GLY A 1 104 ? 1.119 -13.247 -3.899 1.00 94.00 104 GLY A C 1
ATOM 790 O O . GLY A 1 104 ? 0.244 -13.155 -3.039 1.00 94.00 104 GLY A O 1
ATOM 791 N N . GLU A 1 105 ? 1.117 -14.237 -4.793 1.00 94.38 105 GLU A N 1
ATOM 792 C CA . GLU A 1 105 ? 0.108 -15.304 -4.827 1.00 94.38 105 GLU A CA 1
ATOM 793 C C . GLU A 1 105 ? 0.124 -16.155 -3.543 1.00 94.38 105 GLU A C 1
ATOM 795 O O . GLU A 1 105 ? -0.933 -16.539 -3.033 1.00 94.38 105 GLU A O 1
ATOM 800 N N . ALA A 1 106 ? 1.305 -16.441 -2.985 1.00 94.38 106 ALA A N 1
ATOM 801 C CA . ALA A 1 106 ? 1.428 -17.149 -1.714 1.00 94.38 106 ALA A CA 1
ATOM 802 C C . ALA A 1 106 ? 0.816 -16.357 -0.551 1.00 94.38 106 ALA A C 1
ATOM 804 O O . ALA A 1 106 ? 0.007 -16.913 0.191 1.00 94.38 106 ALA A O 1
ATOM 805 N N . LEU A 1 107 ? 1.106 -15.057 -0.455 1.00 94.94 107 LEU A N 1
ATOM 806 C CA . LEU A 1 107 ? 0.523 -14.174 0.559 1.00 94.94 107 LEU A CA 1
ATOM 807 C C . LEU A 1 107 ? -1.008 -14.123 0.470 1.00 94.94 107 LEU A C 1
ATOM 809 O O . LEU A 1 107 ? -1.689 -14.161 1.494 1.00 94.94 107 LEU A O 1
ATOM 813 N N . ILE A 1 108 ? -1.565 -14.092 -0.745 1.00 94.50 108 ILE A N 1
ATOM 814 C CA . ILE A 1 108 ? -3.020 -14.163 -0.949 1.00 94.50 108 ILE A CA 1
ATOM 815 C C . ILE A 1 108 ? -3.575 -15.486 -0.403 1.00 94.50 108 ILE A C 1
ATOM 817 O O . ILE A 1 108 ? -4.565 -15.477 0.329 1.00 94.50 108 ILE A O 1
ATOM 821 N N . ARG A 1 109 ? -2.932 -16.625 -0.701 1.00 94.44 109 ARG A N 1
ATOM 822 C CA . ARG A 1 109 ? -3.351 -17.941 -0.172 1.00 94.44 109 ARG A CA 1
ATOM 823 C C . ARG A 1 109 ? -3.257 -18.026 1.352 1.00 94.44 109 ARG A C 1
ATOM 825 O O . ARG A 1 109 ? -4.049 -18.738 1.962 1.00 94.44 109 ARG A O 1
ATOM 832 N N . GLU A 1 110 ? -2.316 -17.311 1.958 1.00 95.50 110 GLU A N 1
ATOM 833 C CA . GLU A 1 110 ? -2.146 -17.215 3.413 1.00 95.50 110 GLU A CA 1
ATOM 834 C C . GLU A 1 110 ? -3.151 -16.261 4.084 1.00 95.50 110 GLU A C 1
ATOM 836 O O . GLU A 1 110 ? -3.229 -16.209 5.311 1.00 95.50 110 GLU A O 1
ATOM 841 N N . GLY A 1 111 ? -3.967 -15.550 3.298 1.00 94.50 111 GLY A N 1
ATOM 842 C CA . GLY A 1 111 ? -5.050 -14.705 3.795 1.00 94.50 111 GLY A CA 1
ATOM 843 C C . GLY A 1 111 ? -4.738 -13.210 3.820 1.00 94.50 111 GLY A C 1
ATOM 844 O O . GLY A 1 111 ? -5.392 -12.477 4.566 1.00 94.50 111 GLY A O 1
ATOM 845 N N . ALA A 1 112 ? -3.768 -12.736 3.031 1.00 95.75 112 ALA A N 1
ATOM 846 C CA . ALA A 1 112 ? -3.604 -11.304 2.794 1.00 95.75 112 ALA A CA 1
ATOM 847 C C . ALA A 1 112 ? -4.886 -10.717 2.175 1.00 95.75 112 ALA A C 1
ATOM 849 O O . ALA A 1 112 ? -5.414 -11.235 1.193 1.00 95.75 112 ALA A O 1
ATOM 850 N N . ASP A 1 113 ? -5.387 -9.624 2.754 1.00 96.25 113 ASP A N 1
ATOM 851 C CA . ASP A 1 113 ? -6.592 -8.922 2.294 1.00 96.25 113 ASP A CA 1
ATOM 852 C C . ASP A 1 113 ? -6.291 -7.928 1.159 1.00 96.25 113 ASP A C 1
ATOM 854 O O . ASP A 1 113 ? -7.207 -7.480 0.471 1.00 96.25 113 ASP A O 1
ATOM 858 N N . ALA A 1 114 ? -5.023 -7.547 1.004 1.00 96.88 114 ALA A N 1
ATOM 859 C CA . ALA A 1 114 ? -4.479 -6.717 -0.065 1.00 96.88 114 ALA A CA 1
ATOM 860 C C . ALA A 1 114 ? -2.952 -6.914 -0.128 1.00 96.88 114 ALA A C 1
ATOM 862 O O . ALA A 1 114 ? -2.353 -7.438 0.816 1.00 96.88 114 ALA A O 1
ATOM 863 N N . LEU A 1 115 ? -2.323 -6.494 -1.223 1.00 97.06 115 LEU A N 1
ATOM 864 C CA . LEU A 1 115 ? -0.866 -6.535 -1.399 1.00 97.06 115 LEU A CA 1
ATOM 865 C C . LEU A 1 115 ? -0.281 -5.121 -1.439 1.00 97.06 115 LEU A C 1
ATOM 867 O O . LEU A 1 115 ? -0.970 -4.207 -1.871 1.00 97.06 115 LEU A O 1
ATOM 871 N N . ASP A 1 116 ? 0.972 -4.946 -1.024 1.00 97.19 116 ASP A N 1
ATOM 872 C CA . ASP A 1 116 ? 1.730 -3.693 -1.140 1.00 97.19 116 ASP A CA 1
ATOM 873 C C . ASP A 1 116 ? 3.046 -3.955 -1.873 1.00 97.19 116 ASP A C 1
ATOM 875 O O . ASP A 1 116 ? 3.846 -4.790 -1.443 1.00 97.19 116 ASP A O 1
ATOM 879 N N . ILE A 1 117 ? 3.232 -3.296 -3.015 1.00 96.00 117 ILE A N 1
ATOM 880 C CA . ILE A 1 117 ? 4.329 -3.559 -3.949 1.00 96.00 117 ILE A CA 1
ATOM 881 C C . ILE A 1 117 ? 5.262 -2.352 -3.973 1.00 96.00 117 ILE A C 1
ATOM 883 O O . ILE A 1 117 ? 4.863 -1.275 -4.415 1.00 96.00 117 ILE A O 1
ATOM 887 N N . GLY A 1 118 ? 6.512 -2.554 -3.552 1.00 94.06 118 GLY A N 1
ATOM 888 C CA . GLY A 1 118 ? 7.540 -1.509 -3.498 1.00 94.06 118 GLY A CA 1
ATOM 889 C C . GLY A 1 118 ? 8.784 -1.873 -4.309 1.00 94.06 118 GLY A C 1
ATOM 890 O O . GLY A 1 118 ? 9.339 -2.963 -4.158 1.00 94.06 118 GLY A O 1
ATOM 891 N N . GLY A 1 119 ? 9.234 -0.964 -5.180 1.00 89.50 119 GLY A N 1
ATOM 892 C CA . GLY A 1 119 ? 10.450 -1.129 -6.000 1.00 89.50 119 GLY A CA 1
ATOM 893 C C . GLY A 1 119 ? 11.694 -0.437 -5.433 1.00 89.50 119 GLY A C 1
ATOM 894 O O . GLY A 1 119 ? 12.816 -0.645 -5.920 1.00 89.50 119 GLY A O 1
ATOM 895 N N . GLU A 1 120 ? 11.494 0.386 -4.405 1.00 85.81 120 GLU A N 1
ATOM 896 C CA . GLU A 1 120 ? 12.518 1.145 -3.700 1.00 85.81 120 GLU A CA 1
ATOM 897 C C . GLU A 1 120 ? 12.683 0.616 -2.267 1.00 85.81 120 GLU A C 1
ATOM 899 O O . GLU A 1 120 ? 11.722 0.261 -1.591 1.00 85.81 120 GLU A O 1
ATOM 904 N N . SER A 1 121 ? 13.927 0.546 -1.790 1.00 76.94 121 SER A N 1
ATOM 905 C CA . SER A 1 121 ? 14.199 0.189 -0.397 1.00 76.94 121 SER A CA 1
ATOM 906 C C . SER A 1 121 ? 13.996 1.416 0.485 1.00 76.94 121 SER A C 1
ATOM 908 O O . SER A 1 121 ? 14.709 2.405 0.340 1.00 76.94 121 SER A O 1
ATOM 910 N N . THR A 1 122 ? 13.084 1.335 1.450 1.00 68.06 122 THR A N 1
ATOM 911 C CA . THR A 1 122 ? 12.865 2.388 2.459 1.00 68.06 122 THR A CA 1
ATOM 912 C C . THR A 1 122 ? 13.800 2.261 3.672 1.00 68.06 122 THR A C 1
ATOM 914 O O . THR A 1 122 ? 13.628 2.946 4.683 1.00 68.06 122 THR A O 1
ATOM 917 N N . ARG A 1 123 ? 14.820 1.388 3.602 1.00 70.44 123 ARG A N 1
ATOM 918 C CA . ARG A 1 123 ? 15.793 1.202 4.690 1.00 70.44 123 ARG A CA 1
ATOM 919 C C . ARG A 1 123 ? 16.658 2.462 4.878 1.00 70.44 123 ARG A C 1
ATOM 921 O O . ARG A 1 123 ? 17.066 3.074 3.890 1.00 70.44 123 ARG A O 1
ATOM 928 N N . PRO A 1 124 ? 17.017 2.827 6.126 1.00 59.66 124 PRO A N 1
ATOM 929 C CA . PRO A 1 124 ? 17.899 3.962 6.384 1.00 59.66 124 PRO A CA 1
ATOM 930 C C . PRO A 1 124 ? 19.229 3.840 5.626 1.00 59.66 124 PRO A C 1
ATOM 932 O O . PRO A 1 124 ? 19.937 2.846 5.772 1.00 59.66 124 PRO A O 1
ATOM 935 N N . GLY A 1 125 ? 19.565 4.856 4.827 1.00 62.44 125 GLY A N 1
ATOM 936 C CA . GLY A 1 125 ? 20.803 4.903 4.040 1.00 62.44 125 GLY A CA 1
ATOM 937 C C . GLY A 1 125 ? 20.721 4.283 2.640 1.00 62.44 125 GLY A C 1
ATOM 938 O O . GLY A 1 125 ? 21.724 4.303 1.930 1.00 62.44 125 GLY A O 1
ATOM 939 N N . ALA A 1 126 ? 19.561 3.767 2.217 1.00 67.50 126 ALA A N 1
ATOM 940 C CA . ALA A 1 126 ? 19.362 3.347 0.833 1.00 67.50 126 ALA A CA 1
ATOM 941 C C . ALA A 1 126 ? 19.473 4.547 -0.125 1.00 67.50 126 ALA A C 1
ATOM 943 O O . ALA A 1 126 ? 18.967 5.639 0.151 1.00 67.50 126 ALA A O 1
ATOM 944 N N . ALA A 1 127 ? 20.154 4.347 -1.254 1.00 70.94 127 ALA A N 1
ATOM 945 C CA . ALA A 1 127 ? 20.227 5.361 -2.293 1.00 70.94 127 ALA A CA 1
ATOM 946 C C . ALA A 1 127 ? 18.857 5.499 -2.985 1.00 70.94 127 ALA A C 1
ATOM 948 O O . ALA A 1 127 ? 18.244 4.474 -3.294 1.00 70.94 127 ALA A O 1
ATOM 949 N N . PRO A 1 128 ? 18.406 6.735 -3.271 1.00 73.31 128 PRO A N 1
ATOM 950 C CA . PRO A 1 128 ? 17.239 6.983 -4.104 1.00 73.31 128 PRO A CA 1
ATOM 951 C C . PRO A 1 128 ? 17.276 6.175 -5.400 1.00 73.31 128 PRO A C 1
ATOM 953 O O . PRO A 1 128 ? 18.276 6.216 -6.120 1.00 73.31 128 PRO A O 1
ATOM 956 N N . VAL A 1 129 ? 16.189 5.470 -5.706 1.00 84.31 129 VAL A N 1
ATOM 957 C CA . VAL A 1 129 ? 16.025 4.792 -6.998 1.00 84.31 129 VAL A CA 1
ATOM 958 C C . VAL A 1 129 ? 15.433 5.777 -8.006 1.00 84.31 129 VAL A C 1
ATOM 960 O O . VAL A 1 129 ? 14.550 6.562 -7.671 1.00 84.31 129 VAL A O 1
ATOM 963 N N . ASP A 1 130 ? 15.942 5.760 -9.239 1.00 90.69 130 ASP A N 1
ATOM 964 C CA . ASP A 1 130 ? 15.366 6.541 -10.335 1.00 90.69 130 ASP A CA 1
ATOM 965 C C . ASP A 1 130 ? 13.930 6.058 -10.644 1.00 90.69 130 ASP A C 1
ATOM 967 O O . ASP A 1 130 ? 13.720 4.844 -10.729 1.00 90.69 130 ASP A O 1
ATOM 971 N N . PRO A 1 131 ? 12.944 6.949 -10.867 1.00 92.88 131 PRO A N 1
ATOM 972 C CA . PRO A 1 131 ? 11.556 6.549 -11.122 1.00 92.88 131 PRO A CA 1
ATOM 973 C C . PRO A 1 131 ? 11.388 5.559 -12.285 1.00 92.88 131 PRO A C 1
ATOM 975 O O . PRO A 1 131 ? 10.510 4.695 -12.253 1.00 92.88 131 PRO A O 1
ATOM 978 N N . SER A 1 132 ? 12.228 5.645 -13.323 1.00 93.69 132 SER A N 1
ATOM 979 C CA . SER A 1 132 ? 12.175 4.715 -14.456 1.00 93.69 132 SER A CA 1
ATOM 980 C C . SER A 1 132 ? 12.678 3.318 -14.086 1.00 93.69 132 SER A C 1
ATOM 982 O O . SER A 1 132 ? 12.159 2.317 -14.583 1.00 93.69 132 SER A O 1
ATOM 984 N N . GLU A 1 133 ? 13.670 3.237 -13.198 1.00 91.94 133 GLU A N 1
ATOM 985 C CA . GLU A 1 133 ? 14.203 1.990 -12.655 1.00 91.94 133 GLU A CA 1
ATOM 986 C C . GLU A 1 133 ? 13.212 1.354 -11.678 1.00 91.94 133 GLU A C 1
ATOM 988 O O . GLU A 1 133 ? 12.934 0.162 -11.790 1.00 91.94 133 GLU A O 1
ATOM 993 N N . GLU A 1 134 ? 12.628 2.142 -10.773 1.00 93.75 134 GLU A N 1
ATOM 994 C CA . GLU A 1 134 ? 11.571 1.677 -9.872 1.00 93.75 134 GLU A CA 1
ATOM 995 C C . GLU A 1 134 ? 10.394 1.109 -10.673 1.00 93.75 134 GLU A C 1
ATOM 997 O O . GLU A 1 134 ? 9.982 -0.030 -10.443 1.00 93.75 134 GLU A O 1
ATOM 1002 N N . TRP A 1 135 ? 9.919 1.850 -11.683 1.00 95.50 135 TRP A N 1
ATOM 1003 C CA . TRP A 1 135 ? 8.850 1.387 -12.564 1.00 95.50 135 TRP A CA 1
ATOM 1004 C C . TRP A 1 135 ? 9.210 0.077 -13.267 1.00 95.50 135 TRP A C 1
ATOM 1006 O O . TRP A 1 135 ? 8.405 -0.852 -13.287 1.00 95.50 135 TRP A O 1
ATOM 1016 N N . ARG A 1 136 ? 10.429 -0.036 -13.809 1.00 93.88 136 ARG A N 1
ATOM 1017 C CA . ARG A 1 136 ? 10.892 -1.254 -14.492 1.00 93.88 136 ARG A CA 1
ATOM 1018 C C . ARG A 1 136 ? 10.825 -2.486 -13.590 1.00 93.88 136 ARG A C 1
ATOM 1020 O O . ARG A 1 136 ? 10.526 -3.569 -14.086 1.00 93.88 136 ARG A O 1
ATOM 1027 N N . ARG A 1 137 ? 11.089 -2.321 -12.290 1.00 92.00 137 ARG A N 1
ATOM 1028 C CA . ARG A 1 137 ? 11.025 -3.402 -11.296 1.00 92.00 137 ARG A CA 1
ATOM 1029 C C . ARG A 1 137 ? 9.590 -3.820 -11.006 1.00 92.00 137 ARG A C 1
ATOM 1031 O O . ARG A 1 137 ? 9.284 -5.006 -11.056 1.00 92.00 137 ARG A O 1
ATOM 1038 N N . ILE A 1 138 ? 8.712 -2.861 -10.718 1.00 95.44 138 ILE A N 1
ATOM 1039 C CA . ILE A 1 138 ? 7.365 -3.169 -10.213 1.00 95.44 138 ILE A CA 1
ATOM 1040 C C . ILE A 1 138 ? 6.338 -3.433 -11.318 1.00 95.44 138 ILE A C 1
ATOM 1042 O O . ILE A 1 138 ? 5.388 -4.174 -11.087 1.00 95.44 138 ILE A O 1
ATOM 1046 N N . ALA A 1 139 ? 6.518 -2.879 -12.522 1.00 96.50 139 ALA A N 1
ATOM 1047 C CA . ALA A 1 139 ? 5.564 -3.007 -13.625 1.00 96.50 139 ALA A CA 1
ATOM 1048 C C . ALA A 1 139 ? 5.166 -4.456 -13.965 1.00 96.50 139 ALA A C 1
ATOM 1050 O O . ALA A 1 139 ? 3.963 -4.718 -14.049 1.00 96.50 139 ALA A O 1
ATOM 1051 N N . PRO A 1 140 ? 6.104 -5.408 -14.169 1.00 95.06 140 PRO A N 1
ATOM 1052 C CA . PRO A 1 140 ? 5.725 -6.790 -14.469 1.00 95.06 140 PRO A CA 1
ATOM 1053 C C . PRO A 1 140 ? 4.996 -7.460 -13.297 1.00 95.06 140 PRO A C 1
ATOM 1055 O O . PRO A 1 140 ? 4.064 -8.226 -13.525 1.00 95.06 140 PRO A O 1
ATOM 1058 N N . VAL A 1 141 ? 5.364 -7.124 -12.057 1.00 95.12 141 VAL A N 1
ATOM 1059 C CA . VAL A 1 141 ? 4.765 -7.691 -10.841 1.00 95.12 141 VAL A CA 1
ATOM 1060 C C . VAL A 1 141 ? 3.333 -7.194 -10.650 1.00 95.12 141 VAL A C 1
ATOM 1062 O O . VAL A 1 141 ? 2.432 -8.005 -10.447 1.00 95.12 141 VAL A O 1
ATOM 1065 N N . ILE A 1 142 ? 3.103 -5.882 -10.782 1.00 96.88 142 ILE A N 1
ATOM 1066 C CA . ILE A 1 142 ? 1.766 -5.281 -10.685 1.00 96.88 142 ILE A CA 1
ATOM 1067 C C . ILE A 1 142 ? 0.846 -5.873 -11.750 1.00 96.88 142 ILE A C 1
ATOM 1069 O O . ILE A 1 142 ? -0.234 -6.334 -11.404 1.00 96.88 142 ILE A O 1
ATOM 1073 N N . ARG A 1 143 ? 1.278 -5.927 -13.018 1.00 96.19 143 ARG A N 1
ATOM 1074 C CA . ARG A 1 143 ? 0.462 -6.492 -14.109 1.00 96.19 143 ARG A CA 1
ATOM 1075 C C . ARG A 1 143 ? 0.147 -7.966 -13.873 1.00 96.19 143 ARG A C 1
ATOM 1077 O O . ARG A 1 143 ? -1.011 -8.363 -13.924 1.00 96.19 143 ARG A O 1
ATOM 1084 N N . GLY A 1 144 ? 1.170 -8.760 -13.549 1.00 94.69 144 GLY A N 1
ATOM 1085 C CA . GLY A 1 144 ? 1.011 -10.191 -13.303 1.00 94.69 144 GLY A CA 1
ATOM 1086 C C . GLY A 1 144 ? 0.054 -10.493 -12.149 1.00 94.69 144 GLY A C 1
ATOM 1087 O O . GLY A 1 144 ? -0.762 -11.404 -12.257 1.00 94.69 144 GLY A O 1
ATOM 1088 N N . LEU A 1 145 ? 0.106 -9.708 -11.070 1.00 94.12 145 LEU A N 1
ATOM 1089 C CA . LEU A 1 145 ? -0.809 -9.849 -9.937 1.00 94.12 145 LEU A CA 1
ATOM 1090 C C . LEU A 1 145 ? -2.186 -9.236 -10.208 1.00 94.12 145 LEU A C 1
ATOM 1092 O O . LEU A 1 145 ? -3.174 -9.763 -9.709 1.00 94.12 145 LEU A O 1
ATOM 1096 N N . ALA A 1 146 ? -2.293 -8.165 -10.994 1.00 93.25 146 ALA A N 1
ATOM 1097 C CA . ALA A 1 146 ? -3.574 -7.547 -11.323 1.00 93.25 146 ALA A CA 1
ATOM 1098 C C . ALA A 1 146 ? -4.439 -8.460 -12.202 1.00 93.25 146 ALA A C 1
ATOM 1100 O O . ALA A 1 146 ? -5.637 -8.571 -11.939 1.00 93.25 146 ALA A O 1
ATOM 1101 N N . ASP A 1 147 ? -3.836 -9.156 -13.169 1.00 85.00 147 ASP A N 1
ATOM 1102 C CA . ASP A 1 147 ? -4.531 -10.085 -14.071 1.00 85.00 147 ASP A CA 1
ATOM 1103 C C . ASP A 1 147 ? -5.031 -11.351 -13.352 1.00 85.00 147 ASP A C 1
ATOM 1105 O O . ASP A 1 147 ? -5.989 -11.993 -13.782 1.00 85.00 147 ASP A O 1
ATOM 1109 N N . ARG A 1 148 ? -4.372 -11.725 -12.249 1.00 74.94 148 ARG A N 1
ATOM 1110 C CA . ARG A 1 148 ? -4.600 -12.986 -11.519 1.00 74.94 148 ARG A CA 1
ATOM 1111 C C . ARG A 1 148 ? -5.283 -12.800 -10.165 1.00 74.94 148 ARG A C 1
ATOM 1113 O O . ARG A 1 148 ? -5.822 -13.752 -9.603 1.00 74.94 148 ARG A O 1
ATOM 1120 N N . GLY A 1 149 ? -5.202 -11.596 -9.611 1.00 65.94 149 GLY A N 1
ATOM 1121 C CA . GLY A 1 149 ? -5.464 -11.303 -8.210 1.00 65.94 149 GLY A CA 1
ATOM 1122 C C . GLY A 1 149 ? -6.908 -10.912 -7.919 1.00 65.94 149 GLY A C 1
ATOM 1123 O O . GLY A 1 149 ? -7.533 -10.109 -8.618 1.00 65.94 149 GLY A O 1
ATOM 1124 N N . SER A 1 150 ? -7.418 -11.453 -6.816 1.00 78.19 150 SER A N 1
ATOM 1125 C CA . SER A 1 150 ? -8.735 -11.151 -6.247 1.00 78.19 150 SER A CA 1
ATOM 1126 C C . SER A 1 150 ? -8.713 -10.002 -5.234 1.00 78.19 150 SER A C 1
ATOM 1128 O O . SER A 1 150 ? -9.771 -9.472 -4.895 1.00 78.19 150 SER A O 1
ATOM 1130 N N . VAL A 1 151 ? -7.529 -9.612 -4.751 1.00 94.50 151 VAL A N 1
ATOM 1131 C CA . VAL A 1 151 ? -7.364 -8.614 -3.687 1.00 94.50 151 VAL A CA 1
ATOM 1132 C C . VAL A 1 151 ? -6.856 -7.277 -4.232 1.00 94.50 151 VAL A C 1
ATOM 1134 O O . VAL A 1 151 ? -6.164 -7.266 -5.251 1.00 94.50 151 VAL A O 1
ATOM 1137 N N . PRO A 1 152 ? -7.177 -6.147 -3.578 1.00 97.19 152 PRO A N 1
ATOM 1138 C CA . PRO A 1 152 ? -6.631 -4.848 -3.945 1.00 97.19 152 PRO A CA 1
ATOM 1139 C C . PRO A 1 152 ? -5.100 -4.804 -3.901 1.00 97.19 152 PRO A C 1
ATOM 1141 O O . PRO A 1 152 ? -4.478 -5.399 -3.016 1.00 97.19 152 PRO A O 1
ATOM 1144 N N . ILE A 1 153 ? -4.505 -4.056 -4.828 1.00 98.00 153 ILE A N 1
ATOM 1145 C CA . ILE A 1 153 ? -3.054 -3.848 -4.903 1.00 98.00 153 ILE A CA 1
ATOM 1146 C C . ILE A 1 153 ? -2.717 -2.412 -4.498 1.00 98.00 153 ILE A C 1
ATOM 1148 O O . ILE A 1 153 ? -3.271 -1.454 -5.026 1.00 98.00 153 ILE A O 1
ATOM 1152 N N . SER A 1 154 ? -1.784 -2.255 -3.574 1.00 98.12 154 SER A N 1
ATOM 1153 C CA . SER A 1 154 ? -1.164 -0.992 -3.204 1.00 98.12 154 SER A CA 1
ATOM 1154 C C . SER A 1 154 ? 0.210 -0.876 -3.861 1.00 98.12 154 SER A C 1
ATOM 1156 O O . SER A 1 154 ? 0.936 -1.866 -3.964 1.00 98.12 154 SER A O 1
ATOM 1158 N N . VAL A 1 155 ? 0.555 0.323 -4.330 1.00 97.81 155 VAL A N 1
ATOM 1159 C CA . VAL A 1 155 ? 1.914 0.669 -4.760 1.00 97.81 155 VAL A CA 1
ATOM 1160 C C . VAL A 1 155 ? 2.582 1.529 -3.689 1.00 97.81 155 VAL A C 1
ATOM 1162 O O . VAL A 1 155 ? 2.091 2.616 -3.388 1.00 97.81 155 VAL A O 1
ATOM 1165 N N . ASP A 1 156 ? 3.697 1.053 -3.135 1.00 96.00 156 ASP A N 1
ATOM 1166 C CA . ASP A 1 156 ? 4.559 1.808 -2.219 1.00 96.00 156 ASP A CA 1
ATOM 1167 C C . ASP A 1 156 ? 5.556 2.621 -3.043 1.00 96.00 156 ASP A C 1
ATOM 1169 O O . ASP A 1 156 ? 6.532 2.087 -3.578 1.00 96.00 156 ASP A O 1
ATOM 1173 N N . THR A 1 157 ? 5.253 3.908 -3.217 1.00 94.50 157 THR A N 1
ATOM 1174 C CA . THR A 1 157 ? 6.098 4.821 -3.982 1.00 94.50 157 THR A CA 1
ATOM 1175 C C . THR A 1 157 ? 5.927 6.265 -3.534 1.00 94.50 157 THR A C 1
ATOM 1177 O O . THR A 1 157 ? 4.835 6.732 -3.209 1.00 94.50 157 THR A O 1
ATOM 1180 N N . ARG A 1 158 ? 7.025 7.015 -3.611 1.00 92.44 158 ARG A N 1
ATOM 1181 C CA . ARG A 1 158 ? 7.051 8.477 -3.452 1.00 92.44 158 ARG A CA 1
ATOM 1182 C C . ARG A 1 158 ? 6.999 9.226 -4.785 1.00 92.44 158 ARG A C 1
ATOM 1184 O O . ARG A 1 158 ? 6.881 10.447 -4.804 1.00 92.44 158 ARG A O 1
ATOM 1191 N N . HIS A 1 159 ? 7.111 8.527 -5.916 1.00 95.25 159 HIS A N 1
ATOM 1192 C CA . HIS A 1 159 ? 7.194 9.160 -7.229 1.00 95.25 159 HIS A CA 1
ATOM 1193 C C . HIS A 1 159 ? 5.819 9.193 -7.903 1.00 95.25 159 HIS A C 1
ATOM 1195 O O . HIS A 1 159 ? 5.270 8.166 -8.299 1.00 95.25 159 HIS A O 1
ATOM 1201 N N . ALA A 1 160 ? 5.270 10.393 -8.105 1.00 97.00 160 ALA A N 1
ATOM 1202 C CA . ALA A 1 160 ? 3.940 10.572 -8.693 1.00 97.00 160 ALA A CA 1
ATOM 1203 C C . ALA A 1 160 ? 3.784 9.942 -10.094 1.00 97.00 160 ALA A C 1
ATOM 1205 O O . ALA A 1 160 ? 2.698 9.503 -10.467 1.00 97.00 160 ALA A O 1
ATOM 1206 N N . GLU A 1 161 ? 4.851 9.900 -10.896 1.00 97.12 161 GLU A N 1
ATOM 1207 C CA . GLU A 1 161 ? 4.846 9.226 -12.203 1.00 97.12 161 GLU A CA 1
ATOM 1208 C C . GLU A 1 161 ? 4.704 7.704 -12.068 1.00 97.12 161 GLU A C 1
ATOM 1210 O O . GLU A 1 161 ? 3.939 7.090 -12.813 1.00 97.12 161 GLU A O 1
ATOM 1215 N N . VAL A 1 162 ? 5.393 7.106 -11.092 1.00 97.75 162 VAL A N 1
ATOM 1216 C CA . VAL A 1 162 ? 5.300 5.673 -10.789 1.00 97.75 162 VAL A CA 1
ATOM 1217 C C . VAL A 1 162 ? 3.904 5.342 -10.275 1.00 97.75 162 VAL A C 1
ATOM 1219 O O . VAL A 1 162 ? 3.306 4.386 -10.757 1.00 97.75 162 VAL A O 1
ATOM 1222 N N . ALA A 1 163 ? 3.340 6.179 -9.396 1.00 98.19 163 ALA A N 1
ATOM 1223 C CA . ALA A 1 163 ? 1.974 6.020 -8.901 1.00 98.19 163 ALA A CA 1
ATOM 1224 C C . ALA A 1 163 ? 0.940 5.986 -10.041 1.00 98.19 163 ALA A C 1
ATOM 1226 O O . ALA A 1 163 ? 0.120 5.072 -10.088 1.00 98.19 163 ALA A O 1
ATOM 1227 N N . ARG A 1 164 ? 1.010 6.922 -11.004 1.00 98.50 164 ARG A N 1
ATOM 1228 C CA . ARG A 1 164 ? 0.108 6.921 -12.175 1.00 98.50 164 ARG A CA 1
ATOM 1229 C C . ARG A 1 164 ? 0.214 5.623 -12.969 1.00 98.50 164 ARG A C 1
ATOM 1231 O O . ARG A 1 164 ? -0.784 4.946 -13.184 1.00 98.50 164 ARG A O 1
ATOM 1238 N N . ARG A 1 165 ? 1.440 5.245 -13.342 1.00 98.50 165 ARG A N 1
ATOM 1239 C CA . ARG A 1 165 ? 1.699 4.039 -14.140 1.00 98.50 165 ARG A CA 1
ATOM 1240 C C . ARG A 1 165 ? 1.278 2.758 -13.429 1.00 98.50 165 ARG A C 1
ATOM 1242 O O . ARG A 1 165 ? 0.784 1.838 -14.072 1.00 98.50 165 ARG A O 1
ATOM 1249 N N . ALA A 1 166 ? 1.486 2.692 -12.119 1.00 98.25 166 ALA A N 1
ATOM 1250 C CA . ALA A 1 166 ? 1.078 1.565 -11.297 1.00 98.25 166 ALA A CA 1
ATOM 1251 C C . ALA A 1 166 ? -0.442 1.415 -11.273 1.00 98.25 166 ALA A C 1
ATOM 1253 O O . ALA A 1 166 ? -0.938 0.305 -11.462 1.00 98.25 166 ALA A O 1
ATOM 1254 N N . VAL A 1 167 ? -1.181 2.516 -11.105 1.00 98.25 167 VAL A N 1
ATOM 1255 C CA . VAL A 1 167 ? -2.646 2.476 -11.141 1.00 98.25 167 VAL A CA 1
ATOM 1256 C C . VAL A 1 167 ? -3.150 2.100 -12.531 1.00 98.25 167 VAL A C 1
ATOM 1258 O O . VAL A 1 167 ? -3.981 1.202 -12.637 1.00 98.25 167 VAL A O 1
ATOM 1261 N N . ASP A 1 168 ? -2.583 2.666 -13.598 1.00 97.88 168 ASP A N 1
ATOM 1262 C CA . ASP A 1 168 ? -2.909 2.272 -14.979 1.00 97.88 168 ASP A CA 1
ATOM 1263 C C . ASP A 1 168 ? -2.645 0.777 -15.241 1.00 97.88 168 ASP A C 1
ATOM 1265 O O . ASP A 1 168 ? -3.316 0.150 -16.058 1.00 97.88 168 ASP A O 1
ATOM 1269 N N . ALA A 1 169 ? -1.673 0.188 -14.538 1.00 97.12 169 ALA A N 1
ATOM 1270 C CA . ALA A 1 169 ? -1.332 -1.229 -14.623 1.00 97.12 169 ALA A CA 1
ATOM 1271 C C . ALA A 1 169 ? -2.142 -2.142 -13.686 1.00 97.12 169 ALA A C 1
ATOM 1273 O O . ALA A 1 169 ? -1.910 -3.350 -13.698 1.00 97.12 169 ALA A O 1
ATOM 1274 N N . GLY A 1 170 ? -3.074 -1.596 -12.898 1.00 96.94 170 GLY A N 1
ATOM 1275 C CA . GLY A 1 170 ? -3.992 -2.371 -12.060 1.00 96.94 170 GLY A CA 1
ATOM 1276 C C . GLY A 1 170 ? -3.836 -2.185 -10.549 1.00 96.94 170 GLY A C 1
ATOM 1277 O O . GLY A 1 170 ? -4.493 -2.906 -9.796 1.00 96.94 170 GLY A O 1
ATOM 1278 N N . ALA A 1 171 ? -2.995 -1.252 -10.086 1.00 97.81 171 ALA A N 1
ATOM 1279 C CA . ALA A 1 171 ? -2.953 -0.876 -8.673 1.00 97.81 171 ALA A CA 1
ATOM 1280 C C . ALA A 1 171 ? -4.199 -0.070 -8.266 1.00 97.81 171 ALA A C 1
ATOM 1282 O O . ALA A 1 171 ? -4.726 0.739 -9.021 1.00 97.81 171 ALA A O 1
ATOM 1283 N N . ASP A 1 172 ? -4.658 -0.281 -7.040 1.00 98.06 172 ASP A N 1
ATOM 1284 C CA . ASP A 1 172 ? -5.886 0.267 -6.465 1.00 98.06 172 ASP A CA 1
ATOM 1285 C C . ASP A 1 172 ? -5.632 1.404 -5.474 1.00 98.06 172 ASP A C 1
ATOM 1287 O O . ASP A 1 172 ? -6.473 2.292 -5.291 1.00 98.06 172 ASP A O 1
ATOM 1291 N N . ILE A 1 173 ? -4.492 1.329 -4.791 1.00 98.38 173 ILE A N 1
ATOM 1292 C CA . ILE A 1 173 ? -4.119 2.176 -3.665 1.00 98.38 173 ILE A CA 1
ATOM 1293 C C . ILE A 1 173 ? -2.714 2.726 -3.923 1.00 98.38 173 ILE A C 1
ATOM 1295 O O . ILE A 1 173 ? -1.826 2.000 -4.358 1.00 98.38 173 ILE A O 1
ATOM 1299 N N . VAL A 1 174 ? -2.503 4.003 -3.626 1.00 98.38 174 VAL A N 1
ATOM 1300 C CA . VAL A 1 174 ? -1.173 4.613 -3.559 1.00 98.38 174 VAL A CA 1
ATOM 1301 C C . VAL A 1 174 ? -0.759 4.707 -2.094 1.00 98.38 174 VAL A C 1
ATOM 1303 O O . VAL A 1 174 ? -1.421 5.382 -1.303 1.00 98.38 174 VAL A O 1
ATOM 1306 N N . ASN A 1 175 ? 0.323 4.032 -1.724 1.00 97.06 175 ASN A N 1
ATOM 1307 C CA . ASN A 1 175 ? 0.963 4.158 -0.424 1.00 97.06 175 AS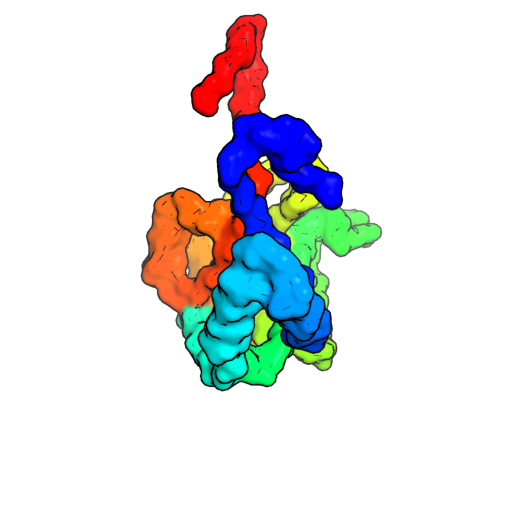N A CA 1
ATOM 1308 C C . ASN A 1 175 ? 2.133 5.137 -0.533 1.00 97.06 175 ASN A C 1
ATOM 1310 O O . ASN A 1 175 ? 3.185 4.806 -1.070 1.00 97.06 175 ASN A O 1
ATOM 1314 N N . ASP A 1 176 ? 1.917 6.366 -0.057 1.00 93.88 176 ASP A N 1
ATOM 1315 C CA . ASP A 1 176 ? 2.940 7.409 -0.068 1.00 93.88 176 ASP A CA 1
ATOM 1316 C C . ASP A 1 176 ? 3.521 7.591 1.338 1.00 93.88 176 ASP A C 1
ATOM 1318 O O . ASP A 1 176 ? 2.930 8.233 2.222 1.00 93.88 176 ASP A O 1
ATOM 1322 N N . VAL A 1 177 ? 4.727 7.050 1.518 1.00 86.44 177 VAL A N 1
ATOM 1323 C CA . VAL A 1 177 ? 5.525 7.175 2.743 1.00 86.44 177 VAL A CA 1
ATOM 1324 C C . VAL A 1 177 ? 5.861 8.630 3.085 1.00 86.44 177 VAL A C 1
ATOM 1326 O O . VAL A 1 177 ? 6.082 8.956 4.252 1.00 86.44 177 VAL A O 1
ATOM 1329 N N . GLU A 1 178 ? 5.868 9.542 2.108 1.00 86.75 178 GLU A N 1
ATOM 1330 C CA . GLU A 1 178 ? 6.103 10.967 2.330 1.00 86.75 178 GLU A CA 1
ATOM 1331 C C . GLU A 1 178 ? 4.834 11.729 2.735 1.00 86.75 178 GLU A C 1
ATOM 1333 O O . GLU A 1 178 ? 4.922 12.915 3.068 1.00 86.75 178 GLU A O 1
ATOM 1338 N N . GLY A 1 179 ? 3.678 11.064 2.789 1.00 88.25 179 GLY A N 1
ATOM 1339 C CA . GLY A 1 179 ? 2.452 11.605 3.369 1.00 88.25 179 GLY A CA 1
ATOM 1340 C C . GLY A 1 179 ? 1.713 12.592 2.466 1.00 88.25 179 GLY A C 1
ATOM 1341 O O . GLY A 1 179 ? 1.133 13.557 2.968 1.00 88.25 179 GLY A O 1
ATOM 1342 N N . LEU A 1 180 ? 1.738 12.383 1.146 1.00 91.56 180 LEU A N 1
ATOM 1343 C CA . LEU A 1 180 ? 1.093 13.225 0.134 1.00 91.56 180 LEU A CA 1
ATOM 1344 C C . LEU A 1 180 ? 1.521 14.694 0.204 1.00 91.56 180 LEU A C 1
ATOM 1346 O O . LEU A 1 180 ? 0.729 15.592 -0.099 1.00 91.56 180 LEU A O 1
ATOM 1350 N N . ARG A 1 181 ? 2.764 14.966 0.621 1.00 89.69 181 ARG A N 1
ATOM 1351 C CA . ARG A 1 181 ? 3.320 16.328 0.675 1.00 89.69 181 ARG A CA 1
ATOM 1352 C C . ARG A 1 181 ? 3.546 16.901 -0.723 1.00 89.69 181 ARG A C 1
ATOM 1354 O O . ARG A 1 181 ? 3.289 18.091 -0.926 1.00 89.69 181 ARG A O 1
ATOM 1361 N N . ASP A 1 182 ? 3.912 16.059 -1.685 1.00 92.12 182 ASP A N 1
ATOM 1362 C CA . ASP A 1 182 ? 4.077 16.439 -3.087 1.00 92.12 182 ASP A CA 1
ATOM 1363 C C . ASP A 1 182 ? 2.714 16.755 -3.756 1.00 92.12 182 ASP A C 1
ATOM 1365 O O . ASP A 1 182 ? 1.828 15.892 -3.818 1.00 92.12 182 ASP A O 1
ATOM 1369 N N . PRO A 1 183 ? 2.505 17.983 -4.282 1.00 96.12 183 PRO A N 1
ATOM 1370 C CA . PRO A 1 183 ? 1.335 18.306 -5.097 1.00 96.12 183 PRO A CA 1
ATOM 1371 C C . PRO A 1 183 ? 1.128 17.372 -6.292 1.00 96.12 183 PRO A C 1
ATOM 1373 O O . PRO A 1 183 ? -0.023 17.084 -6.628 1.00 96.12 183 PRO A O 1
ATOM 1376 N N . ALA A 1 184 ? 2.202 16.887 -6.920 1.00 97.12 184 ALA A N 1
ATOM 1377 C CA . ALA A 1 184 ? 2.104 15.984 -8.058 1.00 97.12 184 ALA A CA 1
ATOM 1378 C C . ALA A 1 184 ? 1.558 14.612 -7.645 1.00 97.12 184 ALA A C 1
ATOM 1380 O O . ALA A 1 184 ? 0.763 14.039 -8.392 1.00 97.12 184 ALA A O 1
ATOM 1381 N N . MET A 1 185 ? 1.900 14.121 -6.447 1.00 97.38 185 MET A N 1
ATOM 1382 C CA . MET A 1 185 ? 1.337 12.882 -5.903 1.00 97.38 185 MET A CA 1
ATOM 1383 C C . MET A 1 185 ? -0.161 13.031 -5.609 1.00 97.38 185 MET A C 1
ATOM 1385 O O . MET A 1 185 ? -0.965 12.187 -6.000 1.00 97.38 185 MET A O 1
ATOM 1389 N N . ARG A 1 186 ? -0.580 14.157 -5.013 1.00 97.62 186 ARG A N 1
ATOM 1390 C CA . ARG A 1 186 ? -2.015 14.452 -4.815 1.00 97.62 186 ARG A CA 1
ATOM 1391 C C . ARG A 1 186 ? -2.776 14.523 -6.139 1.00 97.62 186 ARG A C 1
ATOM 1393 O O . ARG A 1 186 ? -3.911 14.053 -6.222 1.00 97.62 186 ARG A O 1
ATOM 1400 N N . ALA A 1 187 ? -2.164 15.113 -7.166 1.00 98.00 187 ALA A N 1
ATOM 1401 C CA . ALA A 1 187 ? -2.738 15.153 -8.504 1.00 98.00 187 ALA A CA 1
ATOM 1402 C C . ALA A 1 187 ? -2.885 13.740 -9.088 1.00 98.00 187 ALA A C 1
ATOM 1404 O O . ALA A 1 187 ? -3.979 13.407 -9.530 1.00 98.00 187 ALA A O 1
ATOM 1405 N N . ALA A 1 188 ? -1.848 12.901 -8.985 1.00 97.94 188 ALA A N 1
ATOM 1406 C CA . ALA A 1 188 ? -1.869 11.512 -9.444 1.00 97.94 188 ALA A CA 1
ATOM 1407 C C . ALA A 1 188 ? -2.983 10.688 -8.778 1.00 97.94 188 ALA A C 1
ATOM 1409 O O . ALA A 1 188 ? -3.769 10.050 -9.474 1.00 97.94 188 ALA A O 1
ATOM 1410 N N . VAL A 1 189 ? -3.115 10.752 -7.448 1.00 97.69 189 VAL A N 1
ATOM 1411 C CA . VAL A 1 189 ? -4.192 10.063 -6.711 1.00 97.69 189 VAL A CA 1
ATOM 1412 C C . VAL A 1 189 ? -5.571 10.534 -7.187 1.00 97.69 189 VAL A C 1
ATOM 1414 O O . VAL A 1 189 ? -6.452 9.721 -7.458 1.00 97.69 189 VAL A O 1
ATOM 1417 N N . ARG A 1 190 ? -5.760 11.852 -7.348 1.00 97.31 190 ARG A N 1
ATOM 1418 C CA . ARG A 1 190 ? -7.032 12.425 -7.819 1.00 97.31 190 ARG A CA 1
ATOM 1419 C C . ARG A 1 190 ? -7.375 12.000 -9.247 1.00 97.31 190 ARG A C 1
ATOM 1421 O O . ARG A 1 190 ? -8.530 11.704 -9.523 1.00 97.31 190 ARG A O 1
ATOM 1428 N N . GLU A 1 191 ? -6.397 12.039 -10.146 1.00 97.44 191 GLU A N 1
ATOM 1429 C CA . GLU A 1 191 ? -6.555 11.734 -11.575 1.00 97.44 191 GLU A CA 1
ATOM 1430 C C . GLU A 1 191 ? -6.890 10.264 -11.806 1.00 97.44 191 GLU A C 1
ATOM 1432 O O . GLU A 1 191 ? -7.745 9.946 -12.626 1.00 97.44 191 GLU A O 1
ATOM 1437 N N . THR A 1 192 ? -6.233 9.382 -11.060 1.00 97.69 192 THR A N 1
ATOM 1438 C CA . THR A 1 192 ? -6.364 7.931 -11.220 1.00 97.69 192 THR A CA 1
ATOM 1439 C C . THR A 1 192 ? -7.550 7.338 -10.459 1.00 97.69 192 THR A C 1
ATOM 1441 O O . THR A 1 192 ? -7.941 6.204 -10.717 1.00 97.69 192 THR A O 1
ATOM 1444 N N . GLY A 1 193 ? -8.129 8.080 -9.508 1.00 96.69 193 GLY A N 1
ATOM 1445 C CA . GLY A 1 193 ? -9.200 7.580 -8.643 1.00 96.69 193 GLY A CA 1
ATOM 1446 C C . GLY A 1 193 ? -8.729 6.557 -7.604 1.00 96.69 193 GLY A C 1
ATOM 1447 O O . GLY A 1 193 ? -9.562 5.914 -6.965 1.00 96.69 193 GLY A O 1
ATOM 1448 N N . ALA A 1 194 ? -7.414 6.404 -7.423 1.00 97.94 194 ALA A N 1
ATOM 1449 C CA . ALA A 1 194 ? -6.853 5.513 -6.422 1.00 97.94 194 ALA A CA 1
ATOM 1450 C C . ALA A 1 194 ? -7.211 5.961 -4.998 1.00 97.94 194 ALA A C 1
ATOM 1452 O O . ALA A 1 194 ? -7.319 7.152 -4.692 1.00 97.94 194 ALA A O 1
ATOM 1453 N N . ALA A 1 195 ? -7.336 4.993 -4.094 1.00 97.62 195 ALA A N 1
ATOM 1454 C CA . ALA A 1 195 ? -7.290 5.289 -2.668 1.00 97.62 195 ALA A CA 1
ATOM 1455 C C . ALA A 1 195 ? -5.852 5.654 -2.258 1.00 97.62 195 ALA A C 1
ATOM 1457 O O . ALA A 1 195 ? -4.901 5.363 -2.981 1.00 97.62 195 ALA A O 1
ATOM 1458 N N . ALA A 1 196 ? -5.677 6.271 -1.087 1.00 96.75 196 ALA A N 1
ATOM 1459 C CA . ALA A 1 196 ? -4.354 6.638 -0.589 1.00 96.75 196 ALA A CA 1
ATOM 1460 C C . ALA A 1 196 ? -4.117 6.168 0.849 1.00 96.75 196 ALA A C 1
ATOM 1462 O O . ALA A 1 196 ? -4.974 6.348 1.721 1.00 96.75 196 ALA A O 1
ATOM 1463 N N . ILE A 1 197 ? -2.928 5.623 1.099 1.00 95.69 197 ILE A N 1
ATOM 1464 C CA . ILE A 1 197 ? -2.358 5.452 2.434 1.00 95.69 197 ILE A CA 1
ATOM 1465 C C . ILE A 1 197 ? -1.419 6.636 2.664 1.00 95.69 197 ILE A C 1
ATOM 1467 O O . ILE A 1 197 ? -0.476 6.860 1.911 1.00 95.69 197 ILE A O 1
ATOM 1471 N N . VAL A 1 198 ? -1.719 7.425 3.697 1.00 92.56 198 VAL A N 1
ATOM 1472 C CA . VAL A 1 198 ? -0.975 8.644 4.034 1.00 92.56 198 VAL A CA 1
ATOM 1473 C C . VAL A 1 198 ? -0.172 8.379 5.295 1.00 92.56 198 VAL A C 1
ATOM 1475 O O . VAL A 1 198 ? -0.729 8.346 6.397 1.00 92.56 198 VAL A O 1
ATOM 1478 N N . MET A 1 199 ? 1.134 8.170 5.144 1.00 87.25 199 MET A N 1
ATOM 1479 C CA . MET A 1 199 ? 2.005 7.908 6.285 1.00 87.25 199 MET A CA 1
ATOM 1480 C C . MET A 1 199 ? 2.490 9.208 6.928 1.00 87.25 199 MET A C 1
ATOM 1482 O O . MET A 1 199 ? 2.793 10.198 6.265 1.00 87.25 199 MET A O 1
ATOM 1486 N N . HIS A 1 200 ? 2.577 9.206 8.257 1.00 82.69 200 HIS A N 1
ATOM 1487 C CA . HIS A 1 200 ? 3.246 10.277 8.983 1.00 82.69 200 HIS A CA 1
ATOM 1488 C C . HIS A 1 200 ? 4.750 9.998 9.041 1.00 82.69 200 HIS A C 1
ATOM 1490 O O . HIS A 1 200 ? 5.163 8.986 9.605 1.00 82.69 200 HIS A O 1
ATOM 1496 N N . MET A 1 201 ? 5.563 10.934 8.548 1.00 69.25 201 MET A N 1
ATOM 1497 C CA . MET A 1 201 ? 7.008 10.948 8.775 1.00 69.25 201 MET A CA 1
ATOM 1498 C C . MET A 1 201 ? 7.436 12.203 9.534 1.00 69.25 201 MET A C 1
ATOM 1500 O O . MET A 1 201 ? 7.166 13.331 9.113 1.00 69.25 201 MET A O 1
ATOM 1504 N N . ALA A 1 202 ? 8.133 11.993 10.651 1.00 55.00 202 ALA A N 1
ATOM 1505 C CA . ALA A 1 202 ? 8.783 13.050 11.411 1.00 55.00 202 ALA A CA 1
ATOM 1506 C C . ALA A 1 202 ? 10.162 13.340 10.797 1.00 55.00 202 ALA A C 1
ATOM 1508 O O . ALA A 1 202 ? 11.039 12.480 10.801 1.00 55.00 202 ALA A O 1
ATOM 1509 N N . GLY A 1 203 ? 10.337 14.555 10.276 1.00 57.50 203 GLY A N 1
ATOM 1510 C CA . GLY A 1 203 ? 11.502 14.956 9.483 1.00 57.50 203 GLY A CA 1
ATOM 1511 C C . GLY A 1 203 ? 11.131 15.139 8.010 1.00 57.50 203 GLY A C 1
ATOM 1512 O O . GLY A 1 203 ? 10.338 14.383 7.445 1.00 57.50 203 GLY A O 1
ATOM 1513 N N . GLY A 1 204 ? 11.637 16.204 7.389 1.00 49.66 204 GLY A N 1
ATOM 1514 C CA . GLY A 1 204 ? 11.627 16.313 5.929 1.00 49.66 204 GLY A CA 1
ATOM 1515 C C . GLY A 1 204 ? 12.559 15.264 5.308 1.00 49.66 204 GLY A C 1
ATOM 1516 O O . GLY A 1 204 ? 13.298 14.603 6.046 1.00 49.66 204 GLY A O 1
ATOM 1517 N N . PRO A 1 205 ? 12.564 15.107 3.973 1.00 50.62 205 PRO A N 1
ATOM 1518 C CA . PRO A 1 205 ? 13.647 14.384 3.311 1.00 50.62 205 PRO A CA 1
ATOM 1519 C C . PRO A 1 205 ? 14.996 14.929 3.813 1.00 50.62 205 PRO A C 1
ATOM 1521 O O . PRO A 1 205 ? 15.084 16.129 4.105 1.00 50.62 205 PRO A O 1
ATOM 1524 N N . PRO A 1 206 ? 16.038 14.087 3.965 1.00 47.62 206 PRO A N 1
ATOM 1525 C CA . PRO A 1 206 ? 17.353 14.582 4.344 1.00 47.62 206 PRO A CA 1
ATOM 1526 C C . PRO A 1 206 ? 17.723 15.714 3.387 1.00 47.62 206 PRO A C 1
ATOM 1528 O O . PRO A 1 206 ? 17.691 15.530 2.167 1.00 47.62 206 PRO A O 1
ATOM 1531 N N . LEU A 1 207 ? 18.002 16.896 3.946 1.00 42.69 207 LEU A N 1
ATOM 1532 C CA . LEU A 1 207 ? 18.479 18.045 3.185 1.00 42.69 207 LEU A CA 1
ATOM 1533 C C . LEU A 1 207 ? 19.645 17.552 2.327 1.00 42.69 207 LEU A C 1
ATOM 1535 O O . LEU A 1 207 ? 20.650 17.064 2.851 1.00 42.69 207 LEU A O 1
ATOM 1539 N N . ARG A 1 208 ? 19.482 17.606 1.002 1.00 41.38 208 ARG A N 1
ATOM 1540 C CA . ARG A 1 208 ? 20.565 17.294 0.074 1.00 41.38 208 ARG A CA 1
ATOM 1541 C C . ARG A 1 208 ? 21.608 18.389 0.247 1.00 41.38 208 ARG A C 1
ATOM 1543 O O . ARG A 1 208 ? 21.505 19.445 -0.364 1.00 41.38 208 ARG A O 1
ATOM 1550 N N . CYS A 1 209 ? 22.607 18.148 1.086 1.00 36.66 209 CYS A N 1
ATOM 1551 C CA . CYS A 1 209 ? 23.812 18.959 1.081 1.00 36.66 209 CYS A CA 1
ATOM 1552 C C . CYS A 1 209 ? 24.511 18.713 -0.259 1.00 36.66 209 CYS A C 1
ATOM 1554 O O . CYS A 1 209 ? 25.183 17.699 -0.439 1.00 36.66 209 CYS A O 1
ATOM 1556 N N . SER A 1 210 ? 24.339 19.618 -1.222 1.00 36.50 210 SER A N 1
ATOM 1557 C CA . SER A 1 210 ? 25.245 19.688 -2.362 1.00 36.50 210 SER A CA 1
ATOM 1558 C C . SER A 1 210 ? 26.620 20.067 -1.819 1.00 36.50 210 SER A C 1
ATOM 1560 O O . SER A 1 210 ? 26.806 21.179 -1.323 1.00 36.50 210 SER A O 1
ATOM 1562 N N . SER A 1 211 ? 27.580 19.145 -1.866 1.00 36.88 211 SER A N 1
ATOM 1563 C CA . SER A 1 211 ? 28.968 19.421 -1.502 1.00 36.88 211 SER A CA 1
ATOM 1564 C C . SER A 1 211 ? 29.620 20.286 -2.584 1.00 36.88 211 SER A C 1
ATOM 1566 O O . SER A 1 211 ? 30.299 19.782 -3.476 1.00 36.88 211 SER A O 1
ATOM 1568 N N . GLY A 1 212 ? 29.365 21.593 -2.524 1.00 38.31 212 GLY A N 1
ATOM 1569 C CA . GLY A 1 212 ? 30.212 22.610 -3.140 1.00 38.31 212 GLY A CA 1
ATOM 1570 C C . GLY A 1 212 ? 31.435 22.904 -2.253 1.00 38.31 212 GLY A C 1
ATOM 1571 O O . GLY A 1 212 ? 31.379 22.644 -1.049 1.00 38.31 212 GLY A O 1
ATOM 1572 N N . PRO A 1 213 ? 32.538 23.454 -2.796 1.00 44.62 213 PRO A N 1
ATOM 1573 C CA . PRO A 1 213 ? 33.815 23.574 -2.079 1.00 44.62 213 PRO A CA 1
ATOM 1574 C C . PRO A 1 213 ? 33.813 24.571 -0.910 1.00 44.62 213 PRO A C 1
ATOM 1576 O O . PRO A 1 213 ? 34.792 24.658 -0.175 1.00 44.62 213 PRO A O 1
ATOM 1579 N N . THR A 1 214 ? 32.745 25.347 -0.730 1.00 43.34 214 THR A N 1
ATOM 1580 C CA . THR A 1 214 ? 32.691 26.437 0.246 1.00 43.34 214 THR A CA 1
ATOM 1581 C C . THR A 1 214 ? 31.330 26.475 0.930 1.00 43.34 214 THR A C 1
ATOM 1583 O O . THR A 1 214 ? 30.342 26.848 0.306 1.00 43.34 214 THR A O 1
ATOM 1586 N N . THR A 1 215 ? 31.330 26.114 2.220 1.00 35.62 215 THR A N 1
ATOM 1587 C CA . THR A 1 215 ? 30.273 26.291 3.242 1.00 35.62 215 THR A CA 1
ATOM 1588 C C . THR A 1 215 ? 28.860 25.790 2.893 1.00 35.62 215 THR A C 1
ATOM 1590 O O . THR A 1 215 ? 28.201 26.362 2.027 1.00 35.62 215 THR A O 1
ATOM 1593 N N . PRO A 1 216 ? 28.319 24.788 3.619 1.00 34.06 216 PRO A N 1
ATOM 1594 C CA . PRO A 1 216 ? 26.942 24.358 3.418 1.00 34.06 216 PRO A CA 1
ATOM 1595 C C . PRO A 1 216 ? 25.989 25.460 3.894 1.00 34.06 216 PRO A C 1
ATOM 1597 O O . PRO A 1 216 ? 25.993 25.840 5.063 1.00 34.06 216 PRO A O 1
ATOM 1600 N N . THR A 1 217 ? 25.165 25.971 2.985 1.00 36.19 217 THR A N 1
ATOM 1601 C CA . THR A 1 217 ? 23.974 26.752 3.327 1.00 36.19 217 THR A CA 1
ATOM 1602 C C . THR A 1 217 ? 22.771 25.822 3.200 1.00 36.19 217 THR A C 1
ATOM 1604 O O . THR A 1 217 ? 22.514 25.270 2.133 1.00 36.19 217 THR A O 1
ATOM 1607 N N . CYS A 1 218 ? 22.075 25.582 4.313 1.00 36.50 218 CYS A N 1
ATOM 1608 C CA . CYS A 1 218 ? 20.790 24.884 4.319 1.00 36.50 218 CYS A CA 1
ATOM 1609 C C . CYS A 1 218 ? 19.683 25.932 4.158 1.00 36.50 218 CYS A C 1
ATOM 1611 O O . CYS A 1 218 ? 19.569 26.814 5.011 1.00 36.50 218 CYS A O 1
ATOM 1613 N N . GLY A 1 219 ? 18.924 25.847 3.064 1.00 33.94 219 GLY A N 1
ATOM 1614 C CA . GLY A 1 219 ? 17.661 26.567 2.871 1.00 33.94 219 GLY A CA 1
ATOM 1615 C C . GLY A 1 219 ? 16.470 25.766 3.374 1.00 33.94 219 GLY A C 1
ATOM 1616 O O . GLY A 1 219 ? 16.584 24.519 3.416 1.00 33.94 219 GLY A O 1
#

Organism: NCBI:txid410659